Protein AF-A0A818VC12-F1 (afdb_monomer)

InterPro domains:
  IPR043145 Zinc finger, ZZ-type superfamily [G3DSA:3.30.60.90] (213-277)

Structure (mmCIF, N/CA/C/O backbone):
data_AF-A0A818VC12-F1
#
_entry.id   AF-A0A818VC12-F1
#
loop_
_atom_site.group_PDB
_atom_site.id
_atom_site.type_symbol
_atom_site.label_atom_id
_atom_site.label_alt_id
_atom_site.label_comp_id
_atom_site.label_asym_id
_atom_site.label_entity_id
_atom_site.label_seq_id
_atom_site.pdbx_PDB_ins_code
_atom_site.Cartn_x
_atom_site.Cartn_y
_atom_site.Cartn_z
_atom_site.occupancy
_atom_site.B_iso_or_equiv
_atom_site.auth_seq_id
_atom_site.auth_comp_id
_atom_site.auth_asym_id
_atom_site.auth_atom_id
_atom_site.pdbx_PDB_model_num
ATOM 1 N N . MET A 1 1 ? -0.744 29.562 -12.628 1.00 45.06 1 MET A N 1
ATOM 2 C CA . MET A 1 1 ? -1.838 28.848 -11.932 1.00 45.06 1 MET A CA 1
ATOM 3 C C . MET A 1 1 ? -2.513 27.790 -12.800 1.00 45.06 1 MET A C 1
ATOM 5 O O . MET A 1 1 ? -2.562 26.661 -12.344 1.00 45.06 1 MET A O 1
ATOM 9 N N . ALA A 1 2 ? -2.917 28.067 -14.049 1.00 45.53 2 ALA A N 1
ATOM 10 C CA . ALA A 1 2 ? -3.619 27.086 -14.902 1.00 45.53 2 ALA A CA 1
ATOM 11 C C . ALA A 1 2 ? -2.909 25.719 -15.081 1.00 45.53 2 ALA A C 1
ATOM 13 O O . ALA A 1 2 ? -3.556 24.682 -14.989 1.00 45.53 2 ALA A O 1
ATOM 14 N N . ALA A 1 3 ? -1.580 25.702 -15.255 1.00 41.25 3 ALA A N 1
ATOM 15 C CA . ALA A 1 3 ? -0.809 24.459 -15.403 1.00 41.25 3 ALA A CA 1
ATOM 16 C C . ALA A 1 3 ? -0.712 23.626 -14.105 1.00 41.25 3 ALA A C 1
ATOM 18 O O . ALA A 1 3 ? -0.704 22.401 -14.151 1.00 41.25 3 ALA A O 1
ATOM 19 N N . PHE A 1 4 ? -0.680 24.286 -12.942 1.00 41.81 4 PHE A N 1
ATOM 20 C CA . PHE A 1 4 ? -0.694 23.619 -11.634 1.00 41.81 4 PHE A CA 1
ATOM 21 C C . PHE A 1 4 ? -2.084 23.044 -11.332 1.00 41.81 4 PHE A C 1
ATOM 23 O O . PHE A 1 4 ? -2.219 21.919 -10.869 1.00 41.81 4 PHE A O 1
ATOM 30 N N . GLN A 1 5 ? -3.122 23.797 -11.689 1.00 48.09 5 GLN A N 1
ATOM 31 C CA . GLN A 1 5 ? -4.522 23.430 -11.511 1.00 48.09 5 GLN A CA 1
ATOM 32 C C . GLN A 1 5 ? -4.901 22.204 -12.354 1.00 48.09 5 GLN A C 1
ATOM 34 O O . GLN A 1 5 ? -5.519 21.290 -11.826 1.00 48.09 5 GLN A O 1
ATOM 39 N N . GLN A 1 6 ? -4.440 22.137 -13.613 1.00 49.78 6 GLN A N 1
ATOM 40 C CA . GLN A 1 6 ? -4.592 20.953 -14.472 1.00 49.78 6 GLN A CA 1
ATOM 41 C C . GLN A 1 6 ? -3.864 19.712 -13.935 1.00 49.78 6 GLN A C 1
ATOM 43 O O . GLN A 1 6 ? -4.371 18.603 -14.089 1.00 49.78 6 GLN A O 1
ATOM 48 N N . HIS A 1 7 ? -2.697 19.888 -13.309 1.00 43.25 7 HIS A N 1
ATOM 49 C CA . HIS A 1 7 ? -1.919 18.788 -12.737 1.00 43.25 7 HIS A CA 1
ATOM 50 C C . HIS A 1 7 ? -2.565 18.214 -11.468 1.00 43.25 7 HIS A C 1
ATOM 52 O O . HIS A 1 7 ? -2.668 17.003 -11.324 1.00 43.25 7 HIS A O 1
ATOM 58 N N . VAL A 1 8 ? -3.066 19.065 -10.571 1.00 42.22 8 VAL A N 1
ATOM 59 C CA . VAL A 1 8 ? -3.738 18.604 -9.344 1.00 42.22 8 VAL A CA 1
ATOM 60 C C . VAL A 1 8 ? -5.045 17.879 -9.675 1.00 42.22 8 VAL A C 1
ATOM 62 O O . VAL A 1 8 ? -5.261 16.782 -9.170 1.00 42.22 8 VAL A O 1
ATOM 65 N N . THR A 1 9 ? -5.857 18.399 -10.606 1.00 49.50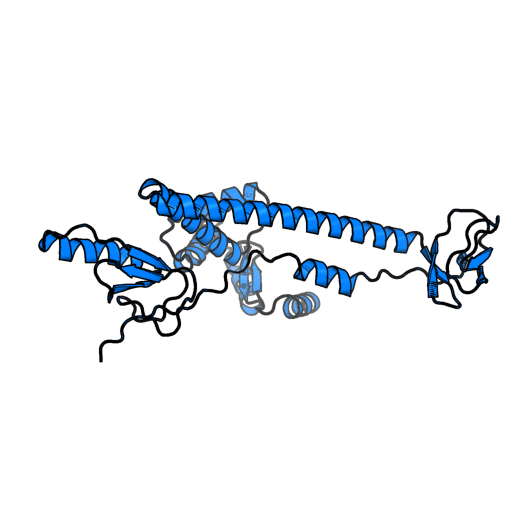 9 THR A N 1
ATOM 66 C CA . THR A 1 9 ? -7.093 17.723 -11.054 1.00 49.50 9 THR A CA 1
ATOM 67 C C . THR A 1 9 ? -6.857 16.366 -11.721 1.00 49.50 9 THR A C 1
ATOM 69 O O . THR A 1 9 ? -7.784 15.564 -11.796 1.00 49.50 9 THR A O 1
ATOM 72 N N . SER A 1 10 ? -5.657 16.105 -12.252 1.00 47.34 10 SER A N 1
ATOM 73 C CA . SER A 1 10 ? -5.323 14.813 -12.864 1.00 47.34 10 SER A CA 1
ATOM 74 C C . SER A 1 10 ? -4.623 13.844 -11.907 1.00 47.34 10 SER A C 1
ATOM 76 O O . SER A 1 10 ? -4.568 12.652 -12.207 1.00 47.34 10 SER A O 1
ATOM 78 N N . CYS A 1 11 ? -4.114 14.327 -10.769 1.00 40.25 11 CYS A N 1
ATOM 79 C CA . CYS A 1 11 ? -3.357 13.532 -9.801 1.00 40.25 11 CYS A CA 1
ATOM 80 C C . CYS A 1 11 ? -4.104 13.247 -8.490 1.00 40.25 11 CYS A C 1
ATOM 82 O O . CYS A 1 11 ? -3.767 12.260 -7.838 1.00 40.25 11 CYS A O 1
ATOM 84 N N . ASP A 1 12 ? -5.105 14.049 -8.113 1.00 51.78 12 ASP A N 1
ATOM 85 C CA . ASP A 1 12 ? -5.879 13.863 -6.882 1.00 51.78 12 ASP A CA 1
ATOM 86 C C . ASP A 1 12 ? -7.396 13.963 -7.163 1.00 51.78 12 ASP A C 1
ATOM 88 O O . ASP A 1 12 ? -7.895 15.053 -7.469 1.00 51.78 12 ASP A O 1
ATOM 92 N N . PRO A 1 13 ? -8.150 12.847 -7.096 1.00 54.62 13 PRO A N 1
ATOM 93 C CA . PRO A 1 13 ? -9.571 12.827 -7.441 1.00 54.62 13 PRO A CA 1
ATOM 94 C C . PRO A 1 13 ? -10.438 13.699 -6.520 1.00 54.62 13 PRO A C 1
ATOM 96 O O . PRO A 1 13 ? -11.534 14.091 -6.928 1.00 54.62 13 PRO A O 1
ATOM 99 N N . ASP A 1 14 ? -9.954 14.058 -5.326 1.00 69.38 14 ASP A N 1
ATOM 100 C CA . ASP A 1 14 ? -10.718 14.845 -4.351 1.00 69.38 14 ASP A CA 1
ATOM 101 C C . ASP A 1 14 ? -10.492 16.367 -4.468 1.00 69.38 14 ASP A C 1
ATOM 103 O O . ASP A 1 14 ? -11.140 17.147 -3.759 1.00 69.38 14 ASP A O 1
ATOM 107 N N . ASN A 1 15 ? -9.634 16.825 -5.396 1.00 80.69 15 ASN A N 1
ATOM 108 C CA . ASN A 1 15 ? -9.315 18.247 -5.616 1.00 80.69 15 ASN A CA 1
ATOM 109 C C . ASN A 1 15 ? -8.858 18.974 -4.337 1.00 80.69 15 ASN A C 1
ATOM 111 O O . ASN A 1 15 ? -9.214 20.139 -4.105 1.00 80.69 15 ASN A O 1
ATOM 115 N N . MET A 1 16 ? -8.087 18.291 -3.491 1.00 74.38 16 MET A N 1
ATOM 116 C CA . MET A 1 16 ? -7.560 18.858 -2.256 1.00 74.38 16 MET A CA 1
ATOM 117 C C . MET A 1 16 ? -6.112 19.321 -2.424 1.00 74.38 16 MET A C 1
ATOM 119 O O . MET A 1 16 ? -5.331 18.755 -3.179 1.00 74.38 16 MET A O 1
ATOM 123 N N . ALA A 1 17 ? -5.754 20.400 -1.735 1.00 75.50 17 ALA A N 1
ATOM 124 C CA . ALA A 1 17 ? -4.400 20.931 -1.709 1.00 75.50 17 ALA A CA 1
ATOM 125 C C . ALA A 1 17 ? -4.062 21.442 -0.300 1.00 75.50 17 ALA A C 1
ATOM 127 O O . ALA A 1 17 ? -4.937 21.999 0.376 1.00 75.50 17 ALA A O 1
ATOM 128 N N . PRO A 1 18 ? -2.817 21.258 0.172 1.00 75.94 18 PRO A N 1
ATOM 129 C CA . PRO A 1 18 ? -2.404 21.735 1.482 1.00 75.94 18 PRO A CA 1
ATOM 130 C C . PRO A 1 18 ? -2.197 23.252 1.469 1.00 75.94 18 PRO A C 1
ATOM 132 O O . PRO A 1 18 ? -1.594 23.812 0.555 1.00 75.94 18 PRO A O 1
ATOM 135 N N . CYS A 1 19 ? -2.658 23.925 2.518 1.00 80.12 19 CYS A N 1
ATOM 136 C CA . CYS A 1 19 ? -2.355 25.332 2.761 1.00 80.12 19 CYS A CA 1
ATOM 137 C C . CYS A 1 19 ? -0.875 25.518 3.127 1.00 80.12 19 CYS A C 1
ATOM 139 O O . CYS A 1 19 ? -0.365 24.838 4.016 1.00 80.12 19 CYS A O 1
ATOM 141 N N . GLU A 1 20 ? -0.197 26.496 2.522 1.00 79.06 20 GLU A N 1
ATOM 142 C CA . GLU A 1 20 ? 1.232 26.763 2.766 1.00 79.06 20 GLU A CA 1
ATOM 143 C C . GLU A 1 20 ? 1.544 27.173 4.218 1.00 79.06 20 GLU A C 1
ATOM 145 O O . GLU A 1 20 ? 2.666 26.996 4.688 1.00 79.06 20 GLU A O 1
ATOM 150 N N . TYR A 1 21 ? 0.554 27.697 4.951 1.00 80.62 21 TYR A N 1
ATOM 151 C CA . TYR A 1 21 ? 0.745 28.239 6.302 1.00 80.62 21 TYR A CA 1
ATOM 152 C C . TYR A 1 21 ? 0.401 27.258 7.429 1.00 80.62 21 TYR A C 1
ATOM 154 O O . TYR A 1 21 ? 1.029 27.297 8.487 1.00 80.62 21 TYR A O 1
ATOM 162 N N . CYS A 1 22 ? -0.612 26.405 7.244 1.00 74.62 22 CYS A N 1
ATOM 163 C CA . CYS A 1 22 ? -1.055 25.447 8.269 1.00 74.62 22 CYS A CA 1
ATOM 164 C C . CYS A 1 22 ? -0.929 23.978 7.853 1.00 74.62 22 CYS A C 1
ATOM 166 O O . CYS A 1 22 ? -1.116 23.114 8.703 1.00 74.62 22 CYS A O 1
ATOM 168 N N . GLN A 1 23 ? -0.614 23.693 6.585 1.00 69.94 23 GLN A N 1
ATOM 169 C CA . GLN A 1 23 ? -0.550 22.350 5.989 1.00 69.94 23 GLN A CA 1
ATOM 170 C C . GLN A 1 23 ? -1.868 21.554 6.011 1.00 69.94 23 GLN A C 1
ATOM 172 O O . GLN A 1 23 ? -1.889 20.393 5.613 1.00 69.94 23 GLN A O 1
ATOM 177 N N . CYS A 1 24 ? -2.988 22.163 6.410 1.00 68.06 24 CYS A N 1
ATOM 178 C CA . CYS A 1 24 ? -4.304 21.536 6.314 1.00 68.06 24 CYS A CA 1
ATOM 179 C C . CYS A 1 24 ? -4.743 21.418 4.847 1.00 68.06 24 CYS A C 1
ATOM 181 O O . CYS A 1 24 ? -4.523 22.343 4.061 1.00 68.06 24 CYS A O 1
ATOM 183 N N . LEU A 1 25 ? -5.406 20.312 4.499 1.00 65.38 25 LEU A N 1
ATOM 184 C CA . LEU A 1 25 ? -5.980 20.098 3.173 1.00 65.38 25 LEU A CA 1
ATOM 185 C C . LEU A 1 25 ? -7.302 20.853 3.016 1.00 65.38 25 LEU A C 1
ATOM 187 O O . LEU A 1 25 ? -8.222 20.698 3.821 1.00 65.38 25 LEU A O 1
ATOM 191 N N . TYR A 1 26 ? -7.402 21.637 1.947 1.00 76.06 26 TYR A N 1
ATOM 192 C CA . TYR A 1 26 ? -8.625 22.317 1.536 1.00 76.06 26 TYR A CA 1
ATOM 193 C C . TYR A 1 26 ? -8.957 21.969 0.099 1.00 76.06 26 TYR A C 1
ATOM 195 O O . TYR A 1 26 ? -8.066 21.750 -0.721 1.00 76.06 26 TYR A O 1
ATOM 203 N N . LYS A 1 27 ? -10.250 21.991 -0.229 1.00 79.31 27 LYS A N 1
ATOM 204 C CA . LYS A 1 27 ? -10.672 21.949 -1.627 1.00 79.31 27 LYS A CA 1
ATOM 205 C C . LYS A 1 27 ? -10.092 23.155 -2.354 1.00 79.31 27 LYS A C 1
ATOM 207 O O . LYS A 1 27 ? -10.091 24.256 -1.806 1.00 79.31 27 LYS A O 1
ATOM 212 N N . PHE A 1 28 ? -9.649 22.967 -3.592 1.00 79.44 28 PHE A N 1
ATOM 213 C CA . PHE A 1 28 ? -8.918 23.990 -4.345 1.00 79.44 28 PHE A CA 1
ATOM 214 C C . PHE A 1 28 ? -9.626 25.358 -4.373 1.00 79.44 28 PHE A C 1
ATOM 216 O O . PHE A 1 28 ? -9.000 26.390 -4.159 1.00 79.44 28 PHE A O 1
ATOM 223 N N . TYR A 1 29 ? -10.952 25.375 -4.549 1.00 82.88 29 TYR A N 1
ATOM 224 C CA . TYR A 1 29 ? -11.748 26.611 -4.574 1.00 82.88 29 TYR A CA 1
ATOM 225 C C . TYR A 1 29 ? -11.849 27.331 -3.216 1.00 82.88 29 TYR A C 1
ATOM 227 O O . TYR A 1 29 ? -12.291 28.471 -3.167 1.00 82.88 29 TYR A O 1
ATOM 235 N N . GLN A 1 30 ? -11.464 26.677 -2.119 1.00 81.94 30 GLN A N 1
ATOM 236 C CA . GLN A 1 30 ? -11.419 27.246 -0.767 1.00 81.94 30 GLN A CA 1
ATOM 237 C C . GLN A 1 30 ? -9.992 27.630 -0.355 1.00 81.94 30 GLN A C 1
ATOM 239 O O . GLN A 1 30 ? -9.812 28.278 0.675 1.00 81.94 30 GLN A O 1
ATOM 244 N N . LEU A 1 31 ? -8.978 27.221 -1.128 1.00 82.44 31 LEU A N 1
ATOM 245 C CA . LEU A 1 31 ? -7.576 27.340 -0.740 1.00 82.44 31 LEU A CA 1
ATOM 246 C C . LEU A 1 31 ? -7.105 28.796 -0.711 1.00 82.44 31 LEU A C 1
ATOM 248 O O . LEU A 1 31 ? -6.388 29.165 0.214 1.00 82.44 31 LEU A O 1
ATOM 252 N N . ASP A 1 32 ? -7.514 29.627 -1.671 1.00 82.25 32 ASP A N 1
ATOM 253 C CA . ASP A 1 32 ? -7.084 31.031 -1.742 1.00 82.25 32 ASP A CA 1
ATOM 254 C C . ASP A 1 32 ? -7.661 31.864 -0.591 1.00 82.25 32 ASP A C 1
ATOM 256 O O . ASP A 1 32 ? -6.929 32.585 0.097 1.00 82.25 32 ASP A O 1
ATOM 260 N N . ASP A 1 33 ? -8.961 31.716 -0.330 1.00 82.25 33 ASP A N 1
ATOM 261 C CA . ASP A 1 33 ? -9.639 32.391 0.778 1.00 82.25 33 ASP A CA 1
ATOM 262 C C . ASP A 1 33 ? -9.089 31.917 2.124 1.00 82.25 33 ASP A C 1
ATOM 264 O O . ASP A 1 33 ? -8.780 32.729 3.004 1.00 82.25 33 ASP A O 1
ATOM 268 N N . HIS A 1 34 ? -8.873 30.605 2.263 1.00 82.38 34 HIS A N 1
ATOM 269 C CA . HIS A 1 34 ? -8.254 30.056 3.456 1.00 82.38 34 HIS A CA 1
ATOM 270 C C . HIS A 1 34 ? -6.821 30.560 3.629 1.00 82.38 34 HIS A C 1
ATOM 272 O O . HIS A 1 34 ? -6.474 30.996 4.718 1.00 82.38 34 HIS A O 1
ATOM 278 N N . SER A 1 35 ? -5.984 30.547 2.591 1.00 85.19 35 SER A N 1
ATOM 279 C CA . SER A 1 35 ? -4.575 30.954 2.684 1.00 85.19 35 SER A CA 1
ATOM 280 C C . SER A 1 35 ? -4.441 32.420 3.093 1.00 85.19 35 SER A C 1
ATOM 282 O O . SER A 1 35 ? -3.606 32.752 3.937 1.00 85.19 35 SER A O 1
ATOM 284 N N . ARG A 1 36 ? -5.314 33.296 2.577 1.00 85.00 36 ARG A N 1
ATOM 285 C CA . ARG A 1 36 ? -5.391 34.707 2.993 1.00 85.00 36 ARG A CA 1
ATOM 286 C C . ARG A 1 36 ? -5.771 34.855 4.462 1.00 85.00 36 ARG A C 1
ATOM 288 O O . ARG A 1 36 ? -5.142 35.637 5.170 1.00 85.00 36 ARG A O 1
ATOM 295 N N . TYR A 1 37 ? -6.762 34.101 4.931 1.00 86.00 37 TYR A N 1
ATOM 296 C CA . TYR A 1 37 ? -7.143 34.090 6.344 1.00 86.00 37 TYR A CA 1
ATOM 297 C C . TYR A 1 37 ? -6.024 33.515 7.232 1.00 86.00 37 TYR A C 1
ATOM 299 O O . TYR A 1 37 ? -5.637 34.115 8.233 1.00 86.00 37 TYR A O 1
ATOM 307 N N . CYS A 1 38 ? -5.442 32.390 6.819 1.00 82.44 38 CYS A N 1
ATOM 308 C CA . CYS A 1 38 ? -4.444 31.611 7.545 1.00 82.44 38 CYS A CA 1
ATOM 309 C C . CYS A 1 38 ? -3.122 32.367 7.744 1.00 82.44 38 CYS A C 1
ATOM 311 O O . CYS A 1 38 ? -2.469 32.235 8.786 1.00 82.44 38 CYS A O 1
ATOM 313 N N . ARG A 1 39 ? -2.759 33.217 6.776 1.00 88.19 39 ARG A N 1
ATOM 314 C CA . ARG A 1 39 ? -1.615 34.133 6.861 1.00 88.19 39 ARG A CA 1
ATOM 315 C C . ARG A 1 39 ? -1.751 35.151 7.996 1.00 88.19 39 ARG A C 1
ATOM 317 O O . ARG A 1 39 ? -0.742 35.544 8.573 1.00 88.19 39 ARG A O 1
ATOM 324 N N . ASN A 1 40 ? -2.976 35.573 8.306 1.00 88.69 40 ASN A N 1
ATOM 325 C CA . ASN A 1 40 ? -3.246 36.676 9.232 1.00 88.69 40 ASN A CA 1
ATOM 326 C C . ASN A 1 40 ? -3.544 36.223 10.668 1.00 88.69 40 ASN A C 1
ATOM 328 O O . ASN A 1 40 ? -3.608 37.059 11.565 1.00 88.69 40 ASN A O 1
ATOM 332 N N . ILE A 1 41 ? -3.722 34.922 10.901 1.00 87.56 41 ILE A N 1
ATOM 333 C CA . ILE A 1 41 ? -3.932 34.361 12.241 1.00 87.56 41 ILE A CA 1
ATOM 334 C C . ILE A 1 41 ? -2.609 33.931 12.881 1.00 87.56 41 ILE A C 1
ATOM 336 O O . ILE A 1 41 ? -1.621 33.649 12.195 1.00 87.56 41 ILE A O 1
ATOM 340 N N . SER A 1 42 ? -2.565 33.887 14.213 1.00 89.31 42 SER A N 1
ATOM 341 C CA . SER A 1 42 ? -1.364 33.462 14.938 1.00 89.31 42 SER A CA 1
ATOM 342 C C . SER A 1 42 ? -1.093 31.966 14.744 1.00 89.31 42 SER A C 1
ATOM 344 O O . SER A 1 42 ? -1.988 31.182 14.420 1.00 89.31 42 SER A O 1
ATOM 346 N N . GLU A 1 43 ? 0.149 31.532 14.966 1.00 80.88 43 GLU A N 1
ATOM 347 C CA . GLU A 1 43 ? 0.496 30.106 14.898 1.00 80.88 43 GLU A CA 1
ATOM 348 C C . GLU A 1 43 ? -0.341 29.264 15.870 1.00 80.88 43 GLU A C 1
ATOM 350 O O . GLU A 1 43 ? -0.821 28.191 15.511 1.00 80.88 43 GLU A O 1
ATOM 355 N N . GLN A 1 44 ? -0.599 29.792 17.066 1.00 80.56 44 GLN A N 1
ATOM 356 C CA . GLN A 1 44 ? -1.425 29.133 18.071 1.00 80.56 44 GLN A CA 1
ATOM 357 C C . GLN A 1 44 ? -2.877 28.957 17.595 1.00 80.56 44 GLN A C 1
ATOM 359 O O . GLN A 1 44 ? -3.473 27.905 17.818 1.00 80.56 44 GLN A O 1
ATOM 364 N N . GLN A 1 45 ? -3.429 29.944 16.879 1.00 81.25 45 GLN A N 1
ATOM 365 C CA . GLN A 1 45 ? -4.756 29.847 16.261 1.00 81.25 45 GLN A CA 1
ATOM 366 C C . GLN A 1 45 ? -4.782 28.830 15.111 1.00 81.25 45 GLN A C 1
ATOM 368 O O . GLN A 1 45 ? -5.738 28.063 15.010 1.00 81.25 45 GLN A O 1
ATOM 373 N N . ARG A 1 46 ? -3.724 28.756 14.288 1.00 79.69 46 ARG A N 1
ATOM 374 C CA . ARG A 1 46 ? -3.591 27.722 13.242 1.00 79.69 46 ARG A CA 1
ATOM 375 C C . ARG A 1 46 ? -3.563 26.316 13.836 1.00 79.69 46 ARG A C 1
ATOM 377 O O . ARG A 1 46 ? -4.273 25.435 13.360 1.00 79.69 46 ARG A O 1
ATOM 384 N N . GLN A 1 47 ? -2.767 26.113 14.885 1.00 77.81 47 GLN A N 1
ATOM 385 C CA . GLN A 1 47 ? -2.681 24.830 15.584 1.00 77.81 47 GLN A CA 1
ATOM 386 C C . GLN A 1 47 ? -4.018 24.442 16.221 1.00 77.81 47 GLN A C 1
ATOM 388 O O . GLN A 1 47 ? -4.400 23.276 16.170 1.00 77.81 47 GLN A O 1
ATOM 393 N N . GLN A 1 48 ? -4.744 25.403 16.800 1.00 80.62 48 GLN A N 1
ATOM 394 C CA . GLN A 1 48 ? -6.054 25.132 17.382 1.00 80.62 48 GLN A CA 1
ATOM 395 C C . GLN A 1 48 ? -7.085 24.751 16.314 1.00 80.62 48 GLN A C 1
ATOM 397 O O . GLN A 1 48 ? -7.727 23.719 16.455 1.00 80.62 48 GLN A O 1
ATOM 402 N N . ALA A 1 49 ? -7.162 25.492 15.205 1.00 76.62 49 ALA A N 1
ATOM 403 C CA . ALA A 1 49 ? -8.062 25.163 14.097 1.00 76.62 49 ALA A CA 1
ATOM 404 C C . ALA A 1 49 ? -7.783 23.770 13.499 1.00 76.62 49 ALA A C 1
ATOM 406 O O . ALA A 1 49 ? -8.705 23.062 13.099 1.00 76.62 49 ALA A O 1
ATOM 407 N N . PHE A 1 50 ? -6.514 23.351 13.463 1.00 77.50 50 PHE A N 1
ATOM 408 C CA . PHE A 1 50 ? -6.135 22.006 13.034 1.00 77.50 50 PHE A CA 1
ATOM 409 C C . PHE A 1 50 ? -6.614 20.918 14.002 1.00 77.50 50 PHE A C 1
ATOM 411 O O . PHE A 1 50 ? -7.155 19.898 13.577 1.00 77.50 50 PHE A O 1
ATOM 418 N N . LEU A 1 51 ? -6.460 21.143 15.308 1.00 78.50 51 LEU A N 1
ATOM 419 C CA . LEU A 1 51 ? -6.979 20.233 16.328 1.00 78.50 51 LEU A CA 1
ATOM 420 C C . LEU A 1 51 ? -8.502 20.144 16.280 1.00 78.50 51 LEU A C 1
ATOM 422 O O . LEU A 1 51 ? -9.040 19.042 16.321 1.00 78.50 51 LEU A O 1
ATOM 426 N N . ASP A 1 52 ? -9.181 21.278 16.133 1.00 77.31 52 ASP A N 1
ATOM 427 C CA . ASP A 1 52 ? -10.639 21.345 16.032 1.00 77.31 52 ASP A CA 1
ATOM 428 C C . ASP A 1 52 ? -11.157 20.615 14.780 1.00 77.31 52 ASP A C 1
ATOM 430 O O . ASP A 1 52 ? -12.284 20.129 14.769 1.00 77.31 52 ASP A O 1
ATOM 434 N N . PHE A 1 53 ? -10.332 20.481 13.735 1.00 77.56 53 PHE A N 1
ATOM 435 C CA . PHE A 1 53 ? -10.636 19.663 12.559 1.00 77.56 53 PHE A CA 1
ATOM 436 C C . PHE A 1 53 ? -10.403 18.162 12.788 1.00 77.56 53 PHE A C 1
ATOM 438 O O . PHE A 1 53 ? -11.203 17.341 12.332 1.00 77.56 53 PHE A O 1
ATOM 445 N N . ILE A 1 54 ? -9.309 17.790 13.459 1.00 76.75 54 ILE A N 1
ATOM 446 C CA . ILE A 1 54 ? -8.931 16.385 13.674 1.00 76.75 54 ILE A CA 1
ATOM 447 C C . ILE A 1 54 ? -9.804 15.736 14.748 1.00 76.75 54 ILE A C 1
ATOM 449 O O . ILE A 1 54 ? -10.329 14.647 14.527 1.00 76.75 54 ILE A O 1
ATOM 453 N N . LEU A 1 55 ? -9.975 16.388 15.899 1.00 77.19 55 LEU A N 1
ATOM 454 C CA . LEU A 1 55 ? -10.610 15.803 17.083 1.00 77.19 55 LEU A CA 1
ATOM 455 C C . LEU A 1 55 ? -12.023 15.250 16.816 1.00 77.19 55 LEU A C 1
ATOM 457 O O . LEU A 1 55 ? -12.277 14.124 17.235 1.00 77.19 55 LEU A O 1
ATOM 461 N N . PRO A 1 56 ? -12.920 15.929 16.071 1.00 77.69 56 PRO A N 1
ATOM 462 C CA . PRO A 1 56 ? -14.245 15.384 15.760 1.00 77.69 56 PRO A CA 1
ATOM 463 C C . PRO A 1 56 ? -14.222 14.193 14.793 1.00 77.69 56 PRO A C 1
ATOM 465 O O . PRO A 1 56 ? -15.202 13.458 14.698 1.00 77.69 56 PRO A O 1
ATOM 468 N N . LYS A 1 57 ? -13.135 14.024 14.030 1.00 77.62 57 LYS A N 1
ATOM 469 C CA . LYS A 1 57 ? -12.956 12.924 13.071 1.00 77.62 57 LYS A CA 1
ATOM 470 C C . LYS A 1 57 ? -12.292 11.704 13.699 1.00 77.62 57 LYS A C 1
ATOM 472 O O . LYS A 1 57 ? -12.371 10.613 13.132 1.00 77.62 57 LYS A O 1
ATOM 477 N N . LEU A 1 58 ? -11.648 11.872 14.852 1.00 72.12 58 LEU A N 1
ATOM 478 C CA . LEU A 1 58 ? -11.124 10.760 15.625 1.00 72.12 58 LEU A CA 1
ATOM 479 C C . LEU A 1 58 ? -12.294 9.978 16.222 1.00 72.12 58 LEU A C 1
ATOM 481 O O . LEU A 1 58 ? -13.216 10.529 16.815 1.00 72.12 58 LEU A O 1
ATOM 485 N N . LYS A 1 59 ? -12.255 8.657 16.047 1.00 62.72 59 LYS A N 1
ATOM 486 C CA . LYS A 1 59 ? -13.297 7.741 16.530 1.00 62.72 59 LYS A CA 1
ATOM 487 C C . LYS A 1 59 ? -13.324 7.642 18.069 1.00 62.72 59 LYS A C 1
ATOM 489 O O . LYS A 1 59 ? -14.282 7.105 18.617 1.00 62.72 59 LYS A O 1
ATOM 494 N N . TYR A 1 60 ? -12.301 8.168 18.743 1.00 64.81 60 TYR A N 1
ATOM 495 C CA . TYR A 1 60 ? -12.073 8.061 20.181 1.00 64.81 60 TYR A CA 1
ATOM 496 C C . TYR A 1 60 ? -11.661 9.412 20.780 1.00 64.81 60 TYR A C 1
ATOM 498 O O . TYR A 1 60 ? -11.203 10.319 20.080 1.00 64.81 60 TYR A O 1
ATOM 506 N N . SER A 1 61 ? -11.830 9.542 22.096 1.00 70.31 61 SER A N 1
ATOM 507 C CA . SER A 1 61 ? -11.600 10.778 22.840 1.00 70.31 61 SER A CA 1
ATOM 508 C C . SER A 1 61 ? -10.110 11.035 23.079 1.00 70.31 61 SER A C 1
ATOM 510 O O . SER A 1 61 ? -9.590 10.782 24.167 1.00 70.31 61 SER A O 1
ATOM 512 N N . PHE A 1 62 ? -9.424 11.578 22.077 1.00 72.06 62 PHE A N 1
ATOM 513 C CA . PHE A 1 62 ? -8.111 12.176 22.287 1.00 72.06 62 PHE A CA 1
ATOM 514 C C . PHE A 1 62 ? -8.239 13.560 22.916 1.00 72.06 62 PHE A C 1
ATOM 516 O O . PHE A 1 62 ? -9.112 14.355 22.569 1.00 72.06 62 PHE A O 1
ATOM 523 N N . THR A 1 63 ? -7.311 13.885 23.809 1.00 80.81 63 THR A N 1
ATOM 524 C CA . THR A 1 63 ? -7.141 15.265 24.263 1.00 80.81 63 THR A CA 1
ATOM 525 C C . THR A 1 63 ? -6.358 16.069 23.218 1.00 80.81 63 THR A C 1
ATOM 527 O O . THR A 1 63 ? -5.461 15.525 22.563 1.00 80.81 63 THR A O 1
ATOM 530 N N . PRO A 1 64 ? -6.603 17.387 23.097 1.00 77.06 64 PRO A N 1
ATOM 531 C CA . PRO A 1 64 ? -5.805 18.263 22.238 1.00 77.06 64 PRO A CA 1
ATOM 532 C C . PRO A 1 64 ? -4.292 18.147 22.487 1.00 77.06 64 PRO A C 1
ATOM 534 O O . PRO A 1 64 ? -3.494 18.244 21.558 1.00 77.06 64 PRO A O 1
ATOM 537 N N . VAL A 1 65 ? -3.897 17.898 23.741 1.00 74.75 65 VAL A N 1
ATOM 538 C CA . VAL A 1 65 ? -2.496 17.729 24.154 1.00 74.75 65 VAL A CA 1
ATOM 539 C C . VAL A 1 65 ? -1.881 16.462 23.555 1.00 74.75 65 VAL A C 1
ATOM 541 O O . VAL A 1 65 ? -0.774 16.520 23.029 1.00 74.75 65 VAL A O 1
ATOM 544 N N . GLN A 1 66 ? -2.598 15.334 23.572 1.00 73.62 66 GLN A N 1
ATOM 545 C CA . GLN A 1 66 ? -2.115 14.075 22.991 1.00 73.62 66 GLN A CA 1
ATOM 546 C C . GLN A 1 66 ? -1.949 14.171 21.473 1.00 73.62 66 GLN A C 1
ATOM 548 O O . GLN A 1 66 ? -0.950 13.699 20.933 1.00 73.62 66 GLN A O 1
ATOM 553 N N . VAL A 1 67 ? -2.896 14.819 20.788 1.00 77.94 67 VAL A N 1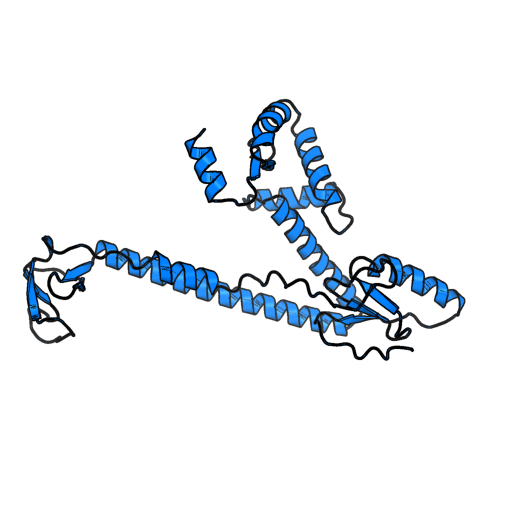
ATOM 554 C CA . VAL A 1 67 ? -2.805 15.026 19.337 1.00 77.94 67 VAL A CA 1
ATOM 555 C C . VAL A 1 67 ? -1.628 15.944 18.998 1.00 77.94 67 VAL A C 1
ATOM 557 O O . VAL A 1 67 ? -0.861 15.626 18.092 1.00 77.94 67 VAL A O 1
ATOM 560 N N . ARG A 1 68 ? -1.409 17.031 19.759 1.00 77.31 68 ARG A N 1
ATOM 561 C CA . ARG A 1 68 ? -0.224 17.898 19.588 1.00 77.31 68 ARG A CA 1
ATOM 562 C C . ARG A 1 68 ? 1.077 17.133 19.767 1.00 77.31 68 ARG A C 1
ATOM 564 O O . ARG A 1 68 ? 1.931 17.210 18.891 1.00 77.31 68 ARG A O 1
ATOM 571 N N . PHE A 1 69 ? 1.195 16.366 20.849 1.00 78.12 69 PHE A N 1
ATOM 572 C CA . PHE A 1 69 ? 2.384 15.561 21.119 1.00 78.12 69 PHE A CA 1
ATOM 573 C C . PHE A 1 69 ? 2.680 14.588 19.969 1.00 78.12 69 PHE A C 1
ATOM 575 O O . PHE A 1 69 ? 3.817 14.493 19.510 1.00 78.12 69 PHE A O 1
ATOM 582 N N . TYR A 1 70 ? 1.648 13.917 19.446 1.00 78.62 70 TYR A N 1
ATOM 583 C CA . TYR A 1 70 ? 1.788 13.031 18.293 1.00 78.62 70 TYR A CA 1
ATOM 584 C C . TYR A 1 70 ? 2.280 13.780 17.047 1.00 78.62 70 TYR A C 1
ATOM 586 O O . TYR A 1 70 ? 3.255 13.367 16.423 1.00 78.62 70 TYR A O 1
ATOM 594 N N . ILE A 1 71 ? 1.655 14.908 16.699 1.00 76.06 71 ILE A N 1
ATOM 595 C CA . ILE A 1 71 ? 2.048 15.717 15.535 1.00 76.06 71 ILE A CA 1
ATOM 596 C C . ILE A 1 71 ? 3.498 16.202 15.666 1.00 76.06 71 ILE A C 1
ATOM 598 O O . ILE A 1 71 ? 4.262 16.134 14.702 1.00 76.06 71 ILE A O 1
ATOM 602 N N . GLU A 1 72 ? 3.899 16.673 16.847 1.00 76.31 72 GLU A N 1
ATOM 603 C CA . GLU A 1 72 ? 5.270 17.118 17.120 1.00 76.31 72 GLU A CA 1
ATOM 604 C C . GLU A 1 72 ? 6.282 15.983 16.951 1.00 76.31 72 GLU A C 1
ATOM 606 O O . GLU A 1 72 ? 7.311 16.170 16.296 1.00 76.31 72 GLU A O 1
ATOM 611 N N . GLN A 1 73 ? 5.966 14.786 17.447 1.00 75.81 73 GLN A N 1
ATOM 612 C CA . GLN A 1 73 ? 6.806 13.602 17.276 1.00 75.81 73 GLN A CA 1
ATOM 613 C C . GLN A 1 73 ? 6.978 13.232 15.791 1.00 75.81 73 GLN A C 1
ATOM 615 O O . GLN A 1 73 ? 8.072 12.885 15.346 1.00 75.81 73 GLN A O 1
ATOM 620 N N . GLN A 1 74 ? 5.919 13.346 14.989 1.00 77.62 74 GLN A N 1
ATOM 621 C CA . GLN A 1 74 ? 5.975 13.045 13.553 1.00 77.62 74 GLN A CA 1
ATOM 622 C C . GLN A 1 74 ? 6.760 14.102 12.764 1.00 77.62 74 GLN A C 1
ATOM 624 O O . GLN A 1 74 ? 7.521 13.758 11.854 1.00 77.62 74 GLN A O 1
ATOM 629 N N . ARG A 1 75 ? 6.670 15.376 13.168 1.00 74.62 75 ARG A N 1
ATOM 630 C CA . ARG A 1 75 ? 7.503 16.463 12.627 1.00 74.62 75 ARG A CA 1
ATOM 631 C C . ARG A 1 75 ? 8.986 16.246 12.912 1.00 74.62 75 ARG A C 1
ATOM 633 O O . ARG A 1 75 ? 9.804 16.455 12.017 1.00 74.62 75 ARG A O 1
ATOM 640 N N . GLN A 1 76 ? 9.342 15.787 14.113 1.00 74.25 76 GLN A N 1
ATOM 641 C CA . GLN A 1 76 ? 10.727 15.428 14.454 1.00 74.25 76 GLN A CA 1
ATOM 642 C C . GLN A 1 76 ? 11.261 14.304 13.553 1.00 74.25 76 GLN A C 1
ATOM 644 O O . GLN A 1 76 ? 12.414 14.351 13.125 1.00 74.25 76 GLN A O 1
ATOM 649 N N . ASN A 1 77 ? 10.396 13.367 13.159 1.00 74.25 77 ASN A N 1
ATOM 650 C CA . ASN A 1 77 ? 10.707 12.305 12.198 1.00 74.25 77 ASN A CA 1
ATOM 651 C C . ASN A 1 77 ? 10.684 12.760 10.724 1.00 74.25 77 ASN A C 1
ATOM 653 O O . ASN A 1 77 ? 10.787 11.924 9.825 1.00 74.25 77 ASN A O 1
ATOM 657 N N . ARG A 1 78 ? 10.545 14.068 10.455 1.00 73.75 78 ARG A N 1
ATOM 658 C CA . ARG A 1 78 ? 10.450 14.679 9.114 1.00 73.75 78 ARG A CA 1
ATOM 659 C C . ARG A 1 78 ? 9.356 14.081 8.220 1.00 73.75 78 ARG A C 1
ATOM 661 O O . ARG A 1 78 ? 9.466 14.141 6.996 1.00 73.75 78 ARG A O 1
ATOM 668 N N . ARG A 1 79 ? 8.293 13.523 8.805 1.00 69.12 79 ARG A N 1
ATOM 669 C CA . ARG A 1 79 ? 7.124 13.075 8.042 1.00 69.12 79 ARG A CA 1
ATOM 670 C C . ARG A 1 79 ? 6.158 14.238 7.852 1.00 69.12 79 ARG A C 1
ATOM 672 O O . ARG A 1 79 ? 5.718 14.848 8.824 1.00 69.12 79 ARG A O 1
ATOM 679 N N . VAL A 1 80 ? 5.834 14.535 6.596 1.00 65.06 80 VAL A N 1
ATOM 680 C CA . VAL A 1 80 ? 4.669 15.355 6.250 1.00 65.06 80 VAL A CA 1
ATOM 681 C C . VAL A 1 80 ? 3.484 14.409 6.292 1.00 65.06 80 VAL A C 1
ATOM 683 O O . VAL A 1 80 ? 3.428 13.490 5.482 1.00 65.06 80 VAL A O 1
ATOM 686 N N . LEU A 1 81 ? 2.602 14.580 7.272 1.00 64.69 81 LEU A N 1
ATOM 687 C CA . LEU A 1 81 ? 1.423 13.736 7.399 1.00 64.69 81 LEU A CA 1
ATOM 688 C C . LEU A 1 81 ? 0.207 14.485 6.876 1.00 64.69 81 LEU A C 1
ATOM 690 O O . LEU A 1 81 ? -0.090 15.596 7.323 1.00 64.69 81 LEU A O 1
ATOM 694 N N . ASP A 1 82 ? -0.493 13.846 5.950 1.00 74.00 82 ASP A N 1
ATOM 695 C CA . ASP A 1 82 ? -1.844 14.233 5.566 1.00 74.00 82 ASP A CA 1
ATOM 696 C C . ASP A 1 82 ? -2.756 14.168 6.815 1.00 74.00 82 ASP A C 1
ATOM 698 O O . ASP A 1 82 ? -2.684 13.195 7.572 1.00 74.00 82 ASP A O 1
ATOM 702 N N . PRO A 1 83 ? -3.616 15.173 7.074 1.00 67.12 83 PRO A N 1
ATOM 703 C CA . PRO A 1 83 ? -4.646 15.103 8.108 1.00 67.12 83 PRO A CA 1
ATOM 704 C C . PRO A 1 83 ? -5.414 13.769 8.165 1.00 67.12 83 PRO A C 1
ATOM 706 O O . PRO A 1 83 ? -5.742 13.309 9.260 1.00 67.12 83 PRO A O 1
ATOM 709 N N . HIS A 1 84 ? -5.697 13.135 7.022 1.00 65.44 84 HIS A N 1
ATOM 710 C CA . HIS A 1 84 ? -6.333 11.814 6.984 1.00 65.44 84 HIS A CA 1
ATOM 711 C C . HIS A 1 84 ? -5.402 10.705 7.485 1.00 65.44 84 HIS A C 1
ATOM 713 O O . HIS A 1 84 ? -5.810 9.888 8.309 1.00 65.44 84 HIS A O 1
ATOM 719 N N . GLU A 1 85 ? -4.132 10.733 7.083 1.00 70.94 85 GLU A N 1
ATOM 720 C CA . GLU A 1 85 ? -3.107 9.805 7.565 1.00 70.94 85 GLU A CA 1
ATOM 721 C C . GLU A 1 85 ? -2.895 9.935 9.082 1.00 70.94 85 GLU A C 1
ATOM 723 O O . GLU A 1 85 ? -2.722 8.925 9.764 1.00 70.94 85 GLU A O 1
ATOM 728 N N . ILE A 1 86 ? -2.988 11.149 9.642 1.00 72.88 86 ILE A N 1
ATOM 729 C CA . ILE A 1 86 ? -2.952 11.390 11.099 1.00 72.88 86 ILE A CA 1
ATOM 730 C C . ILE A 1 86 ? -4.145 10.725 11.792 1.00 72.88 86 ILE A C 1
ATOM 732 O O . ILE A 1 86 ? -3.973 10.069 12.818 1.00 72.88 86 ILE A O 1
ATOM 736 N N . VAL A 1 87 ? -5.353 10.869 11.242 1.00 70.94 87 VAL A N 1
ATOM 737 C CA . VAL A 1 87 ? -6.557 10.225 11.795 1.00 70.94 87 VAL A CA 1
ATOM 738 C C . VAL A 1 87 ? -6.416 8.701 11.768 1.00 70.94 87 VAL A C 1
ATOM 740 O O . VAL A 1 87 ? -6.678 8.043 12.778 1.00 70.94 87 VAL A O 1
ATOM 743 N N . ASP A 1 88 ? -5.944 8.135 10.659 1.00 69.31 88 ASP A N 1
ATOM 744 C CA . ASP A 1 88 ? -5.786 6.687 10.502 1.00 69.31 88 ASP A CA 1
ATOM 745 C C . ASP A 1 88 ? -4.682 6.112 11.396 1.00 69.31 88 ASP A C 1
ATOM 747 O O . ASP A 1 88 ? -4.857 5.051 12.007 1.00 69.31 88 ASP A O 1
ATOM 751 N N . THR A 1 89 ? -3.560 6.820 11.529 1.00 71.88 89 THR A N 1
ATOM 752 C CA . THR A 1 89 ? -2.450 6.410 12.400 1.00 71.88 89 THR A CA 1
ATOM 753 C C . THR A 1 89 ? -2.800 6.523 13.878 1.00 71.88 89 THR A C 1
ATOM 755 O O . THR A 1 89 ? -2.482 5.605 14.635 1.00 71.88 89 THR A O 1
ATOM 758 N N . LEU A 1 90 ? -3.505 7.576 14.299 1.00 72.94 90 LEU A N 1
ATOM 759 C CA . LEU A 1 90 ? -4.016 7.694 15.668 1.00 72.94 90 LEU A CA 1
ATOM 760 C C . LEU A 1 90 ? -5.039 6.592 15.978 1.00 72.94 90 LEU A C 1
ATOM 762 O O . LEU A 1 90 ? -4.938 5.936 17.016 1.00 72.94 90 LEU A O 1
ATOM 766 N N . ALA A 1 91 ? -5.950 6.294 15.046 1.00 68.12 91 ALA A N 1
ATOM 767 C CA . ALA A 1 91 ? -6.891 5.182 15.187 1.00 68.12 91 ALA A CA 1
ATOM 768 C C . ALA A 1 91 ? -6.188 3.808 15.223 1.00 68.12 91 ALA A C 1
ATOM 770 O O . ALA A 1 91 ? -6.629 2.883 15.907 1.00 68.12 91 ALA A O 1
ATOM 771 N N . ALA A 1 92 ? -5.088 3.629 14.486 1.00 66.88 92 ALA A N 1
ATOM 772 C CA . ALA A 1 92 ? -4.263 2.422 14.559 1.00 66.88 92 ALA A CA 1
ATOM 773 C C . ALA A 1 92 ? -3.516 2.307 15.898 1.00 66.88 92 ALA A C 1
ATOM 775 O O . ALA A 1 92 ? -3.477 1.221 16.482 1.00 66.88 92 ALA A O 1
ATOM 776 N N . PHE A 1 93 ? -2.976 3.418 16.403 1.00 67.75 93 PHE A N 1
ATOM 777 C CA . PHE A 1 93 ? -2.265 3.486 17.679 1.00 67.75 93 PHE A CA 1
ATOM 778 C C . PHE A 1 93 ? -3.164 3.089 18.856 1.00 67.75 93 PHE A C 1
ATOM 780 O O . PHE A 1 93 ? -2.767 2.280 19.697 1.00 67.75 93 PHE A O 1
ATOM 787 N N . GLU A 1 94 ? -4.401 3.582 18.892 1.00 66.50 94 GLU A N 1
ATOM 788 C CA . GLU A 1 94 ? -5.357 3.216 19.939 1.00 66.50 94 GLU A CA 1
ATOM 789 C C . GLU A 1 94 ? -5.846 1.786 19.850 1.00 66.50 94 GLU A C 1
ATOM 791 O O . GLU A 1 94 ? -5.927 1.133 20.886 1.00 66.50 94 GLU A O 1
ATOM 796 N N . ARG A 1 95 ? -6.108 1.260 18.647 1.00 64.94 95 ARG A N 1
ATOM 797 C CA . ARG A 1 95 ? -6.406 -0.171 18.507 1.00 64.94 95 ARG A CA 1
ATOM 798 C C . ARG A 1 95 ? -5.274 -0.994 19.114 1.00 64.94 95 ARG A C 1
ATOM 800 O O . ARG A 1 95 ? -5.540 -1.861 19.937 1.00 64.94 95 ARG A O 1
ATOM 807 N N . GLY A 1 96 ? -4.019 -0.664 18.805 1.00 64.56 96 GLY A N 1
ATOM 808 C CA . GLY A 1 96 ? -2.853 -1.316 19.409 1.00 64.56 96 GLY A CA 1
ATOM 809 C C . GLY A 1 96 ? -2.824 -1.224 20.940 1.00 64.56 96 GLY A C 1
ATOM 810 O O . GLY A 1 96 ? -2.601 -2.229 21.613 1.00 64.56 96 GLY A O 1
ATOM 811 N N . ASN A 1 97 ? -3.093 -0.048 21.510 1.00 68.00 97 ASN A N 1
ATOM 812 C CA . ASN A 1 97 ? -3.120 0.129 22.965 1.00 68.00 97 ASN A CA 1
ATOM 813 C C . ASN A 1 97 ? -4.301 -0.583 23.636 1.00 68.00 97 ASN A C 1
ATOM 815 O O . ASN A 1 97 ? -4.116 -1.184 24.690 1.00 68.00 97 ASN A O 1
ATOM 819 N N . TYR A 1 98 ? -5.483 -0.578 23.020 1.00 65.81 98 TYR A N 1
ATOM 820 C CA . TYR A 1 98 ? -6.654 -1.315 23.494 1.00 65.81 98 TYR A CA 1
ATOM 821 C C . TYR A 1 98 ? -6.359 -2.815 23.583 1.00 65.81 98 TYR A C 1
ATOM 823 O O . TYR A 1 98 ? -6.578 -3.421 24.633 1.00 65.81 98 TYR A O 1
ATOM 831 N N . TRP A 1 99 ? -5.780 -3.400 22.526 1.00 57.44 99 TRP A N 1
ATOM 832 C CA . TRP A 1 99 ? -5.384 -4.810 22.526 1.00 57.44 99 TRP A CA 1
ATOM 833 C C . TRP A 1 99 ? -4.357 -5.118 23.618 1.00 57.44 99 TRP A C 1
ATOM 835 O O . TRP A 1 99 ? -4.501 -6.125 24.304 1.00 57.44 99 TRP A O 1
ATOM 845 N N . ARG A 1 100 ? -3.373 -4.240 23.855 1.00 68.19 100 ARG A N 1
ATOM 846 C CA . ARG A 1 100 ? -2.389 -4.417 24.942 1.00 68.19 100 ARG A CA 1
ATOM 847 C C . ARG A 1 100 ? -3.021 -4.370 26.331 1.00 68.19 100 ARG A C 1
ATOM 849 O O . ARG A 1 100 ? -2.680 -5.193 27.174 1.00 68.19 100 ARG A O 1
ATOM 856 N N . VAL A 1 101 ? -3.940 -3.434 26.573 1.00 69.88 101 VAL A N 1
ATOM 857 C CA . VAL A 1 101 ? -4.641 -3.313 27.863 1.00 69.88 101 VAL A CA 1
ATOM 858 C C . VAL A 1 101 ? -5.548 -4.525 28.103 1.00 69.88 101 VAL A C 1
ATOM 860 O O . VAL A 1 101 ? -5.557 -5.072 29.203 1.00 69.88 101 VAL A O 1
ATOM 863 N N . ARG A 1 102 ? -6.261 -5.009 27.078 1.00 64.88 102 ARG A N 1
ATOM 864 C CA . ARG A 1 102 ? -7.092 -6.223 27.179 1.00 64.88 102 ARG A CA 1
ATOM 865 C C . ARG A 1 102 ? -6.261 -7.505 27.307 1.00 64.88 102 ARG A C 1
ATOM 867 O O . ARG A 1 102 ? -6.622 -8.371 28.095 1.00 64.88 102 ARG A O 1
ATOM 874 N N . ALA A 1 103 ? -5.116 -7.607 26.629 1.00 59.12 103 ALA A N 1
ATOM 875 C CA . ALA A 1 103 ? -4.192 -8.741 26.747 1.00 59.12 103 ALA A CA 1
ATOM 876 C C . ALA A 1 103 ? -3.596 -8.908 28.156 1.00 59.12 103 ALA A C 1
ATOM 878 O O . ALA A 1 103 ? -3.195 -10.009 28.526 1.00 59.12 103 ALA A O 1
ATOM 879 N N . GLN A 1 104 ? -3.556 -7.843 28.965 1.00 71.62 104 GLN A N 1
ATOM 880 C CA . GLN A 1 104 ? -3.191 -7.942 30.384 1.00 71.62 104 GLN A CA 1
ATOM 881 C C . GLN A 1 104 ? -4.302 -8.557 31.245 1.00 71.62 104 GLN A C 1
ATOM 883 O O . GLN A 1 104 ? -4.015 -9.081 32.318 1.00 71.62 104 GLN A O 1
ATOM 888 N N . GLN A 1 105 ? -5.557 -8.491 30.794 1.00 69.00 105 GLN A N 1
ATOM 889 C CA . GLN A 1 105 ? -6.724 -8.968 31.538 1.00 69.00 105 GLN A CA 1
ATOM 890 C C . GLN A 1 105 ? -7.110 -10.410 31.178 1.00 69.00 105 GLN A C 1
ATOM 892 O O . GLN A 1 105 ? -7.713 -11.090 32.005 1.00 69.00 105 GLN A O 1
ATOM 897 N N . ASP A 1 106 ? -6.759 -10.887 29.978 1.00 73.44 106 ASP A N 1
ATOM 898 C CA . ASP A 1 106 ? -7.180 -12.198 29.473 1.00 73.44 106 ASP A CA 1
ATOM 899 C C . ASP A 1 106 ? -6.124 -12.825 28.535 1.00 73.44 106 ASP A C 1
ATOM 901 O O . ASP A 1 106 ? -5.598 -12.192 27.614 1.00 73.44 106 ASP A O 1
ATOM 905 N N . ALA A 1 107 ? -5.823 -14.106 28.769 1.00 75.31 107 ALA A N 1
ATOM 906 C CA . ALA A 1 107 ? -4.834 -14.878 28.022 1.00 75.31 107 ALA A CA 1
ATOM 907 C C . ALA A 1 107 ? -5.207 -15.094 26.543 1.00 75.31 107 ALA A C 1
ATOM 909 O O . ALA A 1 107 ? -4.317 -15.233 25.701 1.00 75.31 107 ALA A O 1
ATOM 910 N N . THR A 1 108 ? -6.498 -15.093 26.204 1.00 72.06 108 THR A N 1
ATOM 911 C CA . THR A 1 108 ? -6.974 -15.256 24.824 1.00 72.06 108 THR A CA 1
ATOM 912 C C . THR A 1 108 ? -6.598 -14.051 23.956 1.00 72.06 10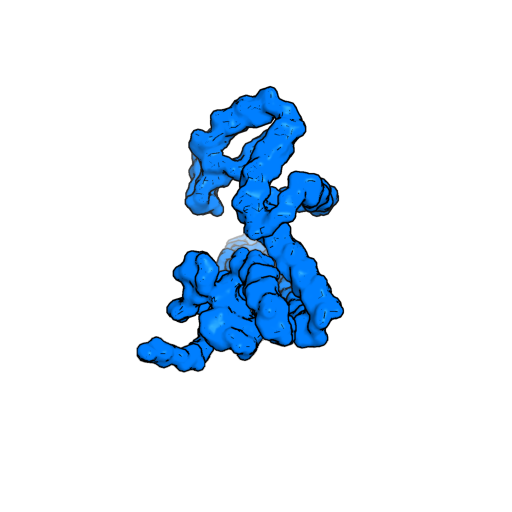8 THR A C 1
ATOM 914 O O . THR A 1 108 ? -6.101 -14.221 22.842 1.00 72.06 108 THR A O 1
ATOM 917 N N . TYR A 1 109 ? -6.713 -12.836 24.499 1.00 67.69 109 TYR A N 1
ATOM 918 C CA . TYR A 1 109 ? -6.311 -11.593 23.832 1.00 67.69 109 TYR A CA 1
ATOM 919 C C . TYR A 1 109 ? -4.800 -11.493 23.647 1.00 67.69 109 TYR A C 1
ATOM 921 O O . TYR A 1 109 ? -4.341 -10.967 22.636 1.00 67.69 109 TYR A O 1
ATOM 929 N N . ARG A 1 110 ? -4.015 -12.028 24.589 1.00 72.06 110 ARG A N 1
ATOM 930 C CA . ARG A 1 110 ? -2.558 -12.097 24.446 1.00 72.06 110 ARG A CA 1
ATOM 931 C C . ARG A 1 110 ? -2.148 -12.969 23.261 1.00 72.06 110 ARG A C 1
ATOM 933 O O . ARG A 1 110 ? -1.355 -12.526 22.442 1.00 72.06 110 ARG A O 1
ATOM 940 N N . ALA A 1 111 ? -2.749 -14.151 23.114 1.00 75.88 111 ALA A N 1
ATOM 941 C CA . ALA A 1 111 ? -2.475 -15.025 21.973 1.00 75.88 111 ALA A CA 1
ATOM 942 C C . ALA A 1 111 ? -2.864 -14.378 20.628 1.00 75.88 111 ALA A C 1
ATOM 944 O O . ALA A 1 111 ? -2.139 -14.513 19.643 1.00 75.88 111 ALA A O 1
ATOM 945 N N . GLN A 1 112 ? -3.983 -13.645 20.586 1.00 71.69 112 GLN A N 1
ATOM 946 C CA . GLN A 1 112 ? -4.398 -12.892 19.396 1.00 71.69 112 GLN A CA 1
ATOM 947 C C . GLN A 1 112 ? -3.444 -11.736 19.066 1.00 71.69 112 GLN A C 1
ATOM 949 O O . GLN A 1 112 ? -3.147 -11.508 17.893 1.00 71.69 112 GLN A O 1
ATOM 954 N N . LEU A 1 113 ? -2.953 -11.019 20.080 1.00 73.81 113 LEU A N 1
ATOM 955 C CA . LEU A 1 113 ? -1.968 -9.954 19.903 1.00 73.81 113 LEU A CA 1
ATOM 956 C C . LEU A 1 113 ? -0.644 -10.512 19.368 1.00 73.81 113 LEU A C 1
ATOM 958 O O . LEU A 1 113 ? -0.138 -9.991 18.378 1.00 73.81 113 LEU A O 1
ATOM 962 N N . ASP A 1 114 ? -0.140 -11.599 19.956 1.00 80.56 114 ASP A N 1
ATOM 963 C CA . ASP A 1 114 ? 1.096 -12.262 19.523 1.00 80.56 114 ASP A CA 1
ATOM 964 C C . ASP A 1 114 ? 0.985 -12.756 18.066 1.00 80.56 114 ASP A C 1
ATOM 966 O O . ASP A 1 114 ? 1.918 -12.622 17.272 1.00 80.56 114 ASP A O 1
ATOM 970 N N . GLU A 1 115 ? -0.168 -13.306 17.672 1.00 78.94 115 GLU A N 1
ATOM 971 C CA . GLU A 1 115 ? -0.437 -13.689 16.281 1.00 78.94 115 GLU A CA 1
ATOM 972 C C . GLU A 1 115 ? -0.437 -12.479 15.339 1.00 78.94 115 GLU A C 1
ATOM 974 O O . GLU A 1 115 ? 0.221 -12.499 14.298 1.00 78.94 115 GLU A O 1
ATOM 979 N N . HIS A 1 116 ? -1.120 -11.399 15.716 1.00 74.38 116 HIS A N 1
ATOM 980 C CA . HIS A 1 116 ? -1.165 -10.176 14.918 1.00 74.38 116 HIS A CA 1
ATOM 981 C C . HIS A 1 116 ? 0.224 -9.538 14.761 1.00 74.38 116 HIS A C 1
ATOM 983 O O . HIS A 1 116 ? 0.586 -9.097 13.670 1.00 74.38 116 HIS A O 1
ATOM 989 N N . GLU A 1 117 ? 1.034 -9.511 15.820 1.00 80.25 117 GLU A N 1
ATOM 990 C CA . GLU A 1 117 ? 2.412 -9.011 15.769 1.00 80.25 117 GLU A CA 1
ATOM 991 C C . GLU A 1 117 ? 3.301 -9.873 14.861 1.00 80.25 117 GLU A C 1
ATOM 993 O O . GLU A 1 117 ? 4.061 -9.325 14.058 1.00 80.25 117 GLU A O 1
ATOM 998 N N . ARG A 1 118 ? 3.153 -11.206 14.893 1.00 84.06 118 ARG A N 1
ATOM 999 C CA . ARG A 1 118 ? 3.846 -12.112 13.958 1.00 84.06 118 ARG A CA 1
ATOM 1000 C C . ARG A 1 118 ? 3.470 -11.838 12.504 1.00 84.06 118 ARG A C 1
ATOM 1002 O O . ARG A 1 118 ? 4.355 -11.787 11.650 1.00 84.06 118 ARG A O 1
ATOM 1009 N N . GLN A 1 119 ? 2.189 -11.616 12.219 1.00 76.12 119 GLN A N 1
ATOM 1010 C CA . GLN A 1 119 ? 1.725 -11.278 10.870 1.00 76.12 119 GLN A CA 1
ATOM 1011 C C . GLN A 1 119 ? 2.279 -9.931 10.393 1.00 76.12 119 GLN A C 1
ATOM 1013 O O . GLN A 1 119 ? 2.745 -9.825 9.259 1.00 76.12 119 GLN A O 1
ATOM 1018 N N . LEU A 1 120 ? 2.291 -8.911 11.257 1.00 74.38 120 LEU A N 1
ATOM 1019 C CA . LEU A 1 120 ? 2.890 -7.612 10.936 1.00 74.38 120 LEU A CA 1
ATOM 1020 C C . LEU A 1 120 ? 4.386 -7.736 10.627 1.00 74.38 120 LEU A C 1
ATOM 1022 O O . LEU A 1 120 ? 4.848 -7.165 9.640 1.00 74.38 120 LEU A O 1
ATOM 1026 N N . ALA A 1 121 ? 5.127 -8.505 11.427 1.00 82.06 121 ALA A N 1
ATOM 1027 C CA . ALA A 1 121 ? 6.550 -8.742 11.205 1.00 82.06 121 ALA A CA 1
ATOM 1028 C C . ALA A 1 121 ? 6.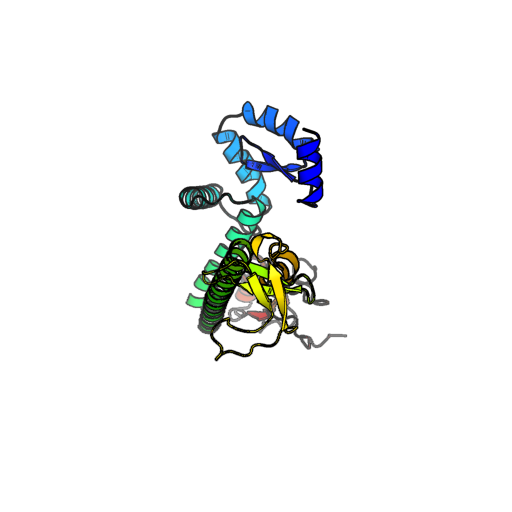813 -9.487 9.884 1.00 82.06 121 ALA A C 1
ATOM 1030 O O . ALA A 1 121 ? 7.685 -9.083 9.113 1.00 82.06 121 ALA A O 1
ATOM 1031 N N . ALA A 1 122 ? 6.028 -10.525 9.578 1.00 80.88 122 ALA A N 1
ATOM 1032 C CA . ALA A 1 122 ? 6.135 -11.266 8.321 1.00 80.88 122 ALA A CA 1
ATOM 1033 C C . ALA A 1 122 ? 5.831 -10.380 7.099 1.00 80.88 122 ALA A C 1
ATOM 1035 O O . ALA A 1 122 ? 6.550 -10.419 6.098 1.00 80.88 122 ALA A O 1
ATOM 1036 N N . ASN A 1 123 ? 4.803 -9.534 7.194 1.00 74.88 123 ASN A N 1
ATOM 1037 C CA . ASN A 1 123 ? 4.457 -8.576 6.145 1.00 74.88 123 ASN A CA 1
ATOM 1038 C C . ASN A 1 123 ? 5.556 -7.526 5.946 1.00 74.88 123 ASN A C 1
ATOM 1040 O O . ASN A 1 123 ? 5.891 -7.207 4.806 1.00 74.88 123 ASN A O 1
ATOM 1044 N N . ALA A 1 124 ? 6.150 -7.021 7.031 1.00 79.88 124 ALA A N 1
ATOM 1045 C CA . ALA A 1 124 ? 7.263 -6.079 6.960 1.00 79.88 124 ALA A CA 1
ATOM 1046 C C . ALA A 1 124 ? 8.470 -6.690 6.227 1.00 79.88 124 ALA A C 1
ATOM 1048 O O . ALA A 1 124 ? 8.948 -6.101 5.259 1.00 79.88 124 ALA A O 1
ATOM 1049 N N . GLN A 1 125 ? 8.888 -7.906 6.599 1.00 84.50 125 GLN A N 1
ATOM 1050 C CA . GLN A 1 125 ? 9.990 -8.610 5.927 1.00 84.50 125 GLN A CA 1
ATOM 1051 C C . GLN A 1 125 ? 9.710 -8.855 4.439 1.00 84.50 125 GLN A C 1
ATOM 1053 O O . GLN A 1 125 ? 10.570 -8.624 3.588 1.00 84.50 125 GLN A O 1
ATOM 1058 N N . ARG A 1 126 ? 8.491 -9.290 4.097 1.00 78.69 126 ARG A N 1
ATOM 1059 C CA . ARG A 1 126 ? 8.084 -9.491 2.699 1.00 78.69 126 ARG A CA 1
ATOM 1060 C C . ARG A 1 126 ? 8.129 -8.188 1.896 1.00 78.69 126 ARG A C 1
ATOM 1062 O O . ARG A 1 126 ? 8.558 -8.200 0.743 1.00 78.69 126 ARG A O 1
ATOM 1069 N N . ASN A 1 127 ? 7.698 -7.077 2.487 1.00 75.94 127 ASN A N 1
ATOM 1070 C CA . ASN A 1 127 ? 7.710 -5.771 1.830 1.00 75.94 127 ASN A CA 1
ATOM 1071 C C . ASN A 1 127 ? 9.135 -5.251 1.612 1.00 75.94 127 ASN A C 1
ATOM 1073 O O . ASN A 1 127 ? 9.426 -4.719 0.541 1.00 75.94 127 ASN A O 1
ATOM 1077 N N . GLU A 1 128 ? 10.036 -5.452 2.574 1.00 84.62 128 GLU A N 1
ATOM 1078 C CA . GLU A 1 128 ? 11.460 -5.127 2.420 1.00 84.62 128 GLU A CA 1
ATOM 1079 C C . GLU A 1 128 ? 12.109 -5.923 1.278 1.00 84.62 128 GLU A C 1
ATOM 1081 O O . GLU A 1 128 ? 12.802 -5.350 0.435 1.00 84.62 128 GLU A O 1
ATOM 1086 N N . GLU A 1 129 ? 11.839 -7.228 1.196 1.00 83.31 129 GLU A N 1
ATOM 1087 C CA . GLU A 1 129 ? 12.310 -8.098 0.111 1.00 83.31 129 GLU A CA 1
ATOM 1088 C C . GLU A 1 129 ? 11.833 -7.610 -1.265 1.00 83.31 129 GLU A C 1
ATOM 1090 O O . GLU A 1 129 ? 12.626 -7.493 -2.204 1.00 83.31 129 GLU A O 1
ATOM 1095 N N . LEU A 1 130 ? 10.541 -7.296 -1.391 1.00 77.69 130 LEU A N 1
ATOM 1096 C CA . LEU A 1 130 ? 9.959 -6.794 -2.637 1.00 77.69 130 LEU A CA 1
ATOM 1097 C C . LEU A 1 130 ? 10.550 -5.437 -3.028 1.00 77.69 130 LEU A C 1
ATOM 1099 O O . LEU A 1 130 ? 10.884 -5.229 -4.197 1.00 77.69 130 LEU A O 1
ATOM 1103 N N . GLN A 1 131 ? 10.748 -4.539 -2.060 1.00 81.06 131 GLN A N 1
ATOM 1104 C CA . GLN A 1 131 ? 11.383 -3.247 -2.302 1.00 81.06 131 GLN A CA 1
ATOM 1105 C C . GLN A 1 131 ? 12.829 -3.410 -2.783 1.00 81.06 131 GLN A C 1
ATOM 1107 O O . GLN A 1 131 ? 13.269 -2.677 -3.673 1.00 81.06 131 GLN A O 1
ATOM 1112 N N . ARG A 1 132 ? 13.565 -4.384 -2.236 1.00 87.00 132 ARG A N 1
ATOM 1113 C CA . ARG A 1 132 ? 14.927 -4.691 -2.683 1.00 87.00 132 ARG A CA 1
ATOM 1114 C C . ARG A 1 132 ? 14.940 -5.168 -4.135 1.00 87.00 132 ARG A C 1
ATOM 1116 O O . ARG A 1 132 ? 15.630 -4.560 -4.949 1.00 87.00 132 ARG A O 1
ATOM 1123 N N . ARG A 1 133 ? 14.108 -6.154 -4.488 1.00 82.88 133 ARG A N 1
ATOM 1124 C CA . ARG A 1 133 ? 13.981 -6.659 -5.873 1.00 82.88 133 ARG A CA 1
ATOM 1125 C C . ARG A 1 133 ? 13.560 -5.575 -6.857 1.00 82.88 133 ARG A C 1
ATOM 1127 O O . ARG A 1 133 ? 14.047 -5.523 -7.981 1.00 82.88 133 ARG A O 1
ATOM 1134 N N . TYR A 1 134 ? 1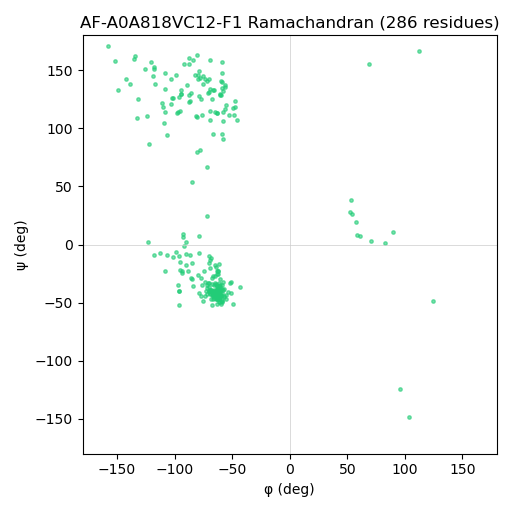2.665 -4.687 -6.433 1.00 82.31 134 TYR A N 1
ATOM 1135 C CA . TYR A 1 134 ? 12.260 -3.534 -7.230 1.00 82.31 134 TYR A CA 1
ATOM 1136 C C . TYR A 1 134 ? 13.446 -2.604 -7.521 1.00 82.31 134 TYR A C 1
ATOM 1138 O O . TYR A 1 134 ? 13.630 -2.162 -8.656 1.00 82.31 134 TYR A O 1
ATOM 1146 N N . ASN A 1 135 ? 14.263 -2.311 -6.507 1.00 84.44 135 ASN A N 1
ATOM 1147 C CA . ASN A 1 135 ? 15.444 -1.465 -6.665 1.00 84.44 135 ASN A CA 1
ATOM 1148 C C . ASN A 1 135 ? 16.500 -2.122 -7.567 1.00 84.44 135 ASN A C 1
ATOM 1150 O O . ASN A 1 135 ? 17.076 -1.431 -8.405 1.00 84.44 135 ASN A O 1
ATOM 1154 N N . GLU A 1 136 ? 16.708 -3.435 -7.438 1.00 88.31 136 GLU A N 1
ATOM 1155 C CA . GLU A 1 136 ? 17.585 -4.231 -8.310 1.00 88.31 136 GLU A CA 1
ATOM 1156 C C . GLU A 1 136 ? 17.115 -4.163 -9.770 1.00 88.31 136 GLU A C 1
ATOM 1158 O O . GLU A 1 136 ? 17.874 -3.747 -10.642 1.00 88.31 136 GLU A O 1
ATOM 1163 N N . LEU A 1 137 ? 15.832 -4.433 -10.034 1.00 84.81 137 LEU A N 1
ATOM 1164 C CA . LEU A 1 137 ? 15.257 -4.338 -11.379 1.00 84.81 137 LEU A CA 1
ATOM 1165 C C . LEU A 1 137 ? 15.398 -2.927 -11.966 1.00 84.81 137 LEU A C 1
ATOM 1167 O O . LEU A 1 137 ? 15.716 -2.760 -13.142 1.00 84.81 137 LEU A O 1
ATOM 1171 N N . LYS A 1 138 ? 15.172 -1.892 -11.150 1.00 86.00 138 LYS A N 1
ATOM 1172 C CA . LYS A 1 138 ? 15.330 -0.496 -11.572 1.00 86.00 138 LYS A CA 1
ATOM 1173 C C . LYS A 1 138 ? 16.782 -0.181 -11.939 1.00 86.00 138 LYS A C 1
ATOM 1175 O O . LYS A 1 138 ? 17.008 0.532 -12.917 1.00 86.00 138 LYS A O 1
ATOM 1180 N N . ALA A 1 139 ? 17.745 -0.686 -11.169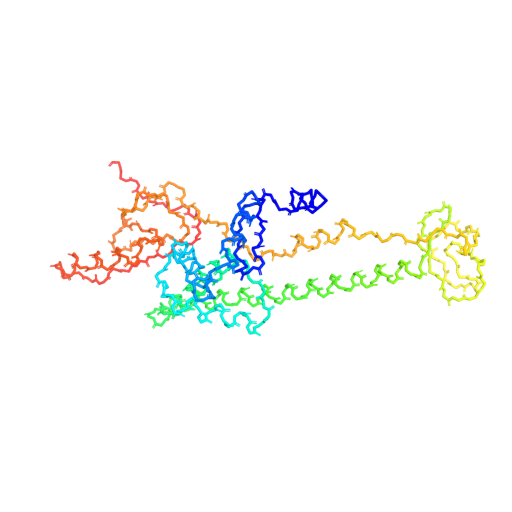 1.00 89.88 139 ALA A N 1
ATOM 1181 C CA . ALA A 1 139 ? 19.166 -0.523 -11.454 1.00 89.88 139 ALA A CA 1
ATOM 1182 C C . ALA A 1 139 ? 19.564 -1.251 -12.747 1.00 89.88 139 ALA A C 1
ATOM 1184 O O . ALA A 1 139 ? 20.213 -0.646 -13.600 1.00 89.88 139 ALA A O 1
ATOM 1185 N N . ASP A 1 140 ? 19.098 -2.485 -12.942 1.00 90.25 140 ASP A N 1
ATOM 1186 C CA . ASP A 1 140 ? 19.344 -3.272 -14.155 1.00 90.25 140 ASP A CA 1
ATOM 1187 C C . ASP A 1 140 ? 18.775 -2.596 -15.405 1.00 90.25 140 ASP A C 1
ATOM 1189 O O . ASP A 1 140 ? 19.452 -2.486 -16.429 1.00 90.25 140 ASP A O 1
ATOM 1193 N N . GLU A 1 141 ? 17.539 -2.103 -15.341 1.00 90.56 141 GLU A N 1
ATOM 1194 C CA . GLU A 1 141 ? 16.917 -1.396 -16.462 1.00 90.56 141 GLU A CA 1
ATOM 1195 C C . GLU A 1 141 ? 17.634 -0.076 -16.775 1.00 90.56 141 GLU A C 1
ATOM 1197 O O . GLU A 1 141 ? 17.844 0.242 -17.947 1.00 90.56 141 GLU A O 1
ATOM 1202 N N . ALA A 1 142 ? 18.072 0.669 -15.754 1.00 90.88 142 ALA A N 1
ATOM 1203 C CA . ALA A 1 142 ? 18.873 1.879 -15.942 1.00 90.88 142 ALA A CA 1
ATOM 1204 C C . ALA A 1 142 ? 20.241 1.564 -16.567 1.00 90.88 142 ALA A C 1
ATOM 1206 O O . ALA A 1 142 ? 20.683 2.266 -17.479 1.00 90.88 142 ALA A O 1
ATOM 1207 N N . PHE A 1 143 ? 20.887 0.483 -16.126 1.00 93.56 143 PHE A N 1
ATOM 1208 C CA . PHE A 1 143 ? 22.142 0.016 -16.699 1.00 93.56 143 PHE A CA 1
ATOM 1209 C C . PHE A 1 143 ? 21.973 -0.368 -18.171 1.00 93.56 143 PHE A C 1
ATOM 1211 O O . PHE A 1 143 ? 22.762 0.072 -19.010 1.00 93.56 143 PHE A O 1
ATOM 1218 N N . LYS A 1 144 ? 20.922 -1.124 -18.516 1.00 93.44 144 LYS A N 1
ATOM 1219 C CA . LYS A 1 144 ? 20.605 -1.471 -19.910 1.00 93.44 144 LYS A CA 1
ATOM 1220 C C . LYS A 1 144 ? 20.328 -0.229 -20.751 1.00 93.44 144 LYS A C 1
ATOM 1222 O O . LYS A 1 144 ? 20.830 -0.147 -21.863 1.00 93.44 144 LYS A O 1
ATOM 1227 N N 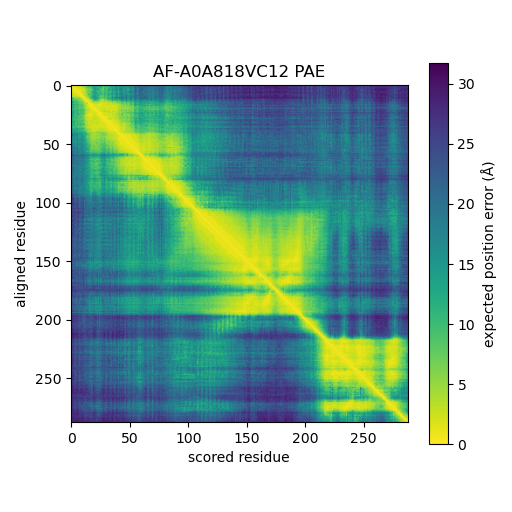. ALA A 1 145 ? 19.593 0.754 -20.231 1.00 92.31 145 ALA A N 1
ATOM 1228 C CA . ALA A 1 145 ? 19.319 2.004 -20.950 1.00 92.31 145 ALA A CA 1
ATOM 1229 C C . ALA A 1 145 ? 20.601 2.740 -21.358 1.00 92.31 145 ALA A C 1
ATOM 1231 O O . ALA A 1 145 ? 20.680 3.314 -22.440 1.00 92.31 145 ALA A O 1
ATOM 1232 N N . GLN A 1 146 ? 21.606 2.722 -20.481 1.00 92.94 146 GLN A N 1
ATOM 1233 C CA . GLN A 1 146 ? 22.870 3.425 -20.689 1.00 92.94 146 GLN A CA 1
ATOM 1234 C C . GLN A 1 146 ? 23.861 2.624 -21.542 1.00 92.94 146 GLN A C 1
ATOM 1236 O O . GLN A 1 146 ? 24.611 3.209 -22.319 1.00 92.94 146 GLN A O 1
ATOM 1241 N N . ASN A 1 147 ? 23.876 1.295 -21.402 1.00 94.81 147 ASN A N 1
ATOM 1242 C CA . ASN A 1 147 ? 24.940 0.443 -21.945 1.00 94.81 147 ASN A CA 1
ATOM 1243 C C . ASN A 1 147 ? 24.485 -0.487 -23.077 1.00 94.81 147 ASN A C 1
ATOM 1245 O O . ASN A 1 147 ? 25.320 -1.159 -23.686 1.00 94.81 147 ASN A O 1
ATOM 1249 N N . CYS A 1 148 ? 23.183 -0.564 -23.360 1.00 95.69 148 CYS A N 1
ATOM 1250 C CA . CYS A 1 148 ? 22.627 -1.481 -24.350 1.00 95.69 148 CYS A CA 1
ATOM 1251 C C . CYS A 1 148 ? 21.925 -0.759 -25.506 1.00 95.69 148 CYS A C 1
ATOM 1253 O O . CYS A 1 148 ? 21.356 0.324 -25.364 1.00 95.69 148 CYS A O 1
ATOM 1255 N N . ARG A 1 149 ? 21.936 -1.407 -26.673 1.00 96.25 149 ARG A N 1
ATOM 1256 C CA . ARG A 1 149 ? 21.267 -0.949 -27.898 1.00 96.25 149 ARG A CA 1
ATOM 1257 C C . ARG A 1 149 ? 20.518 -2.100 -28.559 1.00 96.25 149 ARG A C 1
ATOM 1259 O O . ARG A 1 149 ? 20.767 -3.272 -28.269 1.00 96.25 149 ARG A O 1
ATOM 1266 N N . LEU A 1 150 ? 19.587 -1.772 -29.446 1.00 96.69 150 LEU A N 1
ATOM 1267 C CA . LEU A 1 150 ? 18.751 -2.730 -30.161 1.00 96.69 150 LEU A CA 1
ATOM 1268 C C . LEU A 1 150 ? 19.360 -3.081 -31.518 1.00 96.69 150 LEU A C 1
ATOM 1270 O O . LEU A 1 150 ? 19.704 -2.206 -32.311 1.00 96.69 150 LEU A O 1
ATOM 1274 N N . CYS A 1 151 ? 19.417 -4.372 -31.839 1.00 96.25 151 CYS A N 1
ATOM 1275 C CA . CYS A 1 151 ? 19.786 -4.811 -33.181 1.00 96.25 151 CYS A CA 1
ATOM 1276 C C . CYS A 1 151 ? 18.781 -4.257 -34.213 1.00 96.25 151 CYS A C 1
ATOM 1278 O O . CYS A 1 151 ? 17.579 -4.505 -34.073 1.00 96.25 151 CYS A O 1
ATOM 1280 N N . PRO A 1 152 ? 19.226 -3.596 -35.295 1.00 97.00 152 PRO A N 1
ATOM 1281 C CA . PRO A 1 152 ? 18.322 -3.001 -36.283 1.00 97.00 152 PRO A CA 1
ATOM 1282 C C . PRO A 1 152 ? 17.480 -4.034 -37.048 1.00 97.00 152 PRO A C 1
ATOM 1284 O O . PRO A 1 152 ? 16.458 -3.680 -37.625 1.00 97.00 152 PRO A O 1
ATOM 1287 N N . HIS A 1 153 ? 17.874 -5.312 -37.040 1.00 96.44 153 HIS A N 1
ATOM 1288 C CA . HIS A 1 153 ? 17.198 -6.362 -37.802 1.00 96.44 153 HIS A CA 1
ATOM 1289 C C . HIS A 1 153 ? 16.179 -7.172 -37.001 1.00 96.44 153 HIS A C 1
ATOM 1291 O O . HIS A 1 153 ? 15.137 -7.527 -37.540 1.00 96.44 153 HIS A O 1
ATOM 1297 N N . CYS A 1 154 ? 16.483 -7.509 -35.745 1.00 95.94 154 CYS A N 1
ATOM 1298 C CA . CYS A 1 154 ? 15.614 -8.350 -34.912 1.00 95.94 154 CYS A CA 1
ATOM 1299 C C . CYS A 1 154 ? 15.195 -7.695 -33.593 1.00 95.94 154 CYS A C 1
ATOM 1301 O O . CYS A 1 154 ? 14.531 -8.341 -32.789 1.00 95.94 154 CYS A O 1
ATOM 1303 N N . LYS A 1 155 ? 15.609 -6.442 -33.348 1.00 95.06 155 LYS A N 1
ATOM 1304 C CA . LYS A 1 155 ? 15.307 -5.658 -32.138 1.00 95.06 155 LYS A CA 1
ATOM 1305 C C . LYS A 1 155 ? 15.743 -6.309 -30.822 1.00 95.06 155 LYS A C 1
ATOM 1307 O O . LYS A 1 155 ? 15.296 -5.919 -29.751 1.00 95.06 155 LYS A O 1
ATOM 1312 N N . ARG A 1 156 ? 16.662 -7.276 -30.879 1.00 94.00 156 ARG A N 1
ATOM 1313 C CA . ARG A 1 156 ? 17.250 -7.876 -29.681 1.00 94.00 156 ARG A CA 1
ATOM 1314 C C . ARG A 1 156 ? 18.198 -6.893 -28.998 1.00 94.00 156 ARG A C 1
ATOM 1316 O O . ARG A 1 156 ? 18.961 -6.211 -29.681 1.00 94.00 156 ARG A O 1
ATOM 1323 N N . VAL A 1 157 ? 18.170 -6.876 -27.668 1.00 94.56 157 VAL A N 1
ATOM 1324 C CA . VAL A 1 157 ? 19.111 -6.118 -26.840 1.00 94.56 157 VAL A CA 1
ATOM 1325 C C . VAL A 1 157 ? 20.501 -6.732 -26.974 1.00 94.56 157 VAL A C 1
ATOM 1327 O O . VAL A 1 157 ? 20.680 -7.933 -26.766 1.00 94.56 157 VAL A O 1
ATOM 1330 N N . ALA A 1 158 ? 21.473 -5.912 -27.338 1.00 93.75 158 ALA A N 1
ATOM 1331 C CA . ALA A 1 158 ? 22.887 -6.242 -27.301 1.00 93.75 158 ALA A CA 1
ATOM 1332 C C . ALA A 1 158 ? 23.579 -5.286 -26.324 1.00 93.75 158 ALA A C 1
ATOM 1334 O O . ALA A 1 158 ? 23.093 -4.173 -26.126 1.00 93.75 158 ALA A O 1
ATOM 1335 N N . GLN A 1 159 ? 24.683 -5.729 -25.724 1.00 93.50 159 GLN A N 1
ATOM 1336 C CA . GLN A 1 159 ? 25.561 -4.942 -24.855 1.00 93.50 159 GLN A CA 1
ATOM 1337 C C . GLN A 1 159 ? 26.939 -4.852 -25.515 1.00 93.50 159 GLN A C 1
ATOM 1339 O O . GLN A 1 159 ? 27.433 -5.851 -26.038 1.00 93.50 159 GLN A O 1
ATOM 1344 N N . HIS A 1 160 ? 27.570 -3.681 -25.476 1.00 89.56 160 HIS A N 1
ATOM 1345 C CA . HIS A 1 160 ? 28.932 -3.505 -25.973 1.00 89.56 160 HIS A CA 1
ATOM 1346 C C . HIS A 1 160 ? 29.928 -3.638 -24.820 1.00 89.56 160 HIS A C 1
ATOM 1348 O O . HIS A 1 160 ? 29.930 -2.818 -23.905 1.00 89.56 160 HIS A O 1
ATOM 1354 N N . MET A 1 161 ? 30.773 -4.671 -24.863 1.00 85.06 161 MET A N 1
ATOM 1355 C CA . MET A 1 161 ? 31.803 -4.921 -23.841 1.00 85.06 161 MET A CA 1
ATOM 1356 C C . MET A 1 161 ? 33.170 -4.298 -24.186 1.00 85.06 161 MET A C 1
ATOM 1358 O O . MET A 1 161 ? 34.153 -4.554 -23.497 1.00 85.06 161 MET A O 1
ATOM 1362 N N . GLY A 1 162 ? 33.234 -3.468 -25.236 1.00 84.19 162 GLY A N 1
ATOM 1363 C CA . GLY A 1 162 ? 34.459 -2.844 -25.747 1.00 84.19 162 GLY A CA 1
ATOM 1364 C C . GLY A 1 162 ? 34.869 -3.372 -27.127 1.00 84.19 162 GLY A C 1
ATOM 1365 O O . GLY A 1 162 ? 34.365 -4.393 -27.589 1.00 84.19 162 GLY A O 1
ATOM 1366 N N . GLY A 1 163 ? 35.800 -2.671 -27.783 1.00 87.94 163 GLY A N 1
ATOM 1367 C CA . GLY A 1 163 ? 36.310 -3.028 -29.110 1.00 87.94 163 GLY A CA 1
ATOM 1368 C C . GLY A 1 163 ? 35.757 -2.160 -30.245 1.00 87.94 163 GLY A C 1
ATOM 1369 O O . GLY A 1 163 ? 35.538 -0.962 -30.075 1.00 87.94 163 GLY A O 1
ATOM 1370 N N . CYS A 1 164 ? 35.616 -2.758 -31.431 1.00 89.44 164 CYS A N 1
ATOM 1371 C CA . CYS A 1 164 ? 35.121 -2.085 -32.633 1.00 89.44 164 CYS A CA 1
ATOM 1372 C C . CYS A 1 164 ? 33.588 -1.968 -32.610 1.00 89.44 164 CYS A C 1
ATOM 1374 O O . CYS A 1 164 ? 32.903 -2.893 -32.181 1.00 89.44 164 CYS A O 1
ATOM 1376 N N . SER A 1 165 ? 33.040 -0.881 -33.162 1.00 93.25 165 SER A N 1
ATOM 1377 C CA . SER A 1 165 ? 31.590 -0.677 -33.270 1.00 93.25 165 SER A CA 1
ATOM 1378 C C . SER A 1 165 ? 30.899 -1.601 -34.281 1.00 93.25 165 SER A C 1
ATOM 1380 O O . SER A 1 165 ? 29.673 -1.681 -34.301 1.00 93.25 165 SER A O 1
ATOM 1382 N N . SER A 1 166 ? 31.648 -2.344 -35.100 1.00 93.62 166 SER A N 1
ATOM 1383 C CA . SER A 1 166 ? 31.097 -3.383 -35.976 1.00 93.62 166 SER A CA 1
ATOM 1384 C C . SER A 1 166 ? 30.850 -4.674 -35.189 1.00 93.62 166 SER A C 1
ATOM 1386 O O . SER A 1 166 ? 31.796 -5.361 -34.802 1.00 93.62 166 SER A O 1
ATOM 1388 N N . MET A 1 167 ? 29.580 -5.016 -34.959 1.00 92.44 167 MET A N 1
ATOM 1389 C CA . MET A 1 167 ? 29.180 -6.203 -34.194 1.00 92.44 167 MET A CA 1
ATOM 1390 C C . MET A 1 167 ? 28.317 -7.165 -35.015 1.00 92.44 167 MET A C 1
ATOM 1392 O O . MET A 1 167 ? 27.633 -6.767 -35.959 1.00 92.44 167 MET A O 1
ATOM 1396 N N . VAL A 1 168 ? 28.292 -8.438 -34.607 1.00 93.06 168 VAL A N 1
ATOM 1397 C CA . VAL A 1 168 ? 27.423 -9.479 -35.179 1.00 93.06 168 VAL A CA 1
ATOM 1398 C C . VAL A 1 168 ? 26.367 -9.875 -34.152 1.00 93.06 168 VAL A C 1
ATOM 1400 O O . VAL A 1 168 ? 26.686 -10.308 -33.046 1.00 93.06 168 VAL A O 1
ATOM 1403 N N . CYS A 1 169 ? 25.083 -9.743 -34.491 1.00 94.31 169 CYS A N 1
ATOM 1404 C CA . CYS A 1 169 ? 24.004 -10.043 -33.547 1.00 94.31 169 CYS A CA 1
ATOM 1405 C C . CYS A 1 169 ? 23.997 -11.531 -33.139 1.00 94.31 169 CYS A C 1
ATOM 1407 O O . CYS A 1 169 ? 23.664 -12.396 -33.951 1.00 94.31 169 CYS A O 1
ATOM 1409 N N . GLY A 1 170 ? 24.293 -11.813 -31.864 1.00 89.75 170 GLY A N 1
ATOM 1410 C CA . GLY A 1 170 ? 24.282 -13.161 -31.280 1.00 89.75 170 GLY A CA 1
ATOM 1411 C C . GLY A 1 170 ? 25.608 -13.924 -31.363 1.00 89.75 170 GLY A C 1
ATOM 1412 O O . GLY A 1 170 ? 25.621 -15.125 -31.103 1.00 89.75 170 GLY A O 1
ATOM 1413 N N . ARG A 1 171 ? 26.718 -13.276 -31.739 1.00 87.94 171 ARG A N 1
ATOM 1414 C CA . ARG A 1 171 ? 28.043 -13.914 -31.771 1.00 87.94 171 ARG A CA 1
ATOM 1415 C C . ARG A 1 171 ? 29.120 -12.983 -31.233 1.00 87.94 171 ARG A C 1
ATOM 1417 O O . ARG A 1 171 ? 29.162 -11.813 -31.605 1.00 87.94 171 ARG A O 1
ATOM 1424 N N . ASN A 1 172 ? 30.032 -13.534 -30.439 1.00 79.88 172 ASN A N 1
ATOM 1425 C CA . ASN A 1 172 ? 31.269 -12.842 -30.087 1.00 79.88 172 ASN A CA 1
ATOM 1426 C C . ASN A 1 172 ? 32.223 -12.821 -31.287 1.00 79.88 172 ASN A C 1
ATOM 1428 O O . ASN A 1 172 ? 32.341 -13.807 -32.016 1.00 79.88 172 ASN A O 1
ATOM 1432 N N . TYR A 1 173 ? 32.941 -11.711 -31.459 1.00 67.56 173 TYR A N 1
ATOM 1433 C CA . TYR A 1 173 ? 33.889 -11.530 -32.564 1.00 67.56 173 TYR A CA 1
ATOM 1434 C C . TYR A 1 173 ? 35.028 -12.569 -32.551 1.00 67.56 173 TYR A C 1
ATOM 1436 O O . TYR A 1 173 ? 35.517 -12.964 -33.604 1.00 67.56 173 TYR A O 1
ATOM 1444 N N . HIS A 1 174 ? 35.404 -13.068 -31.368 1.00 68.50 174 HIS A N 1
ATOM 1445 C CA . HIS A 1 174 ? 36.483 -14.048 -31.195 1.00 68.50 174 HIS A CA 1
ATOM 1446 C C . HIS A 1 174 ? 36.042 -15.522 -31.264 1.00 68.50 174 HIS A C 1
ATOM 1448 O O . HIS A 1 174 ? 36.882 -16.405 -31.121 1.00 68.50 174 HIS A O 1
ATOM 1454 N N . GLY A 1 175 ? 34.757 -15.805 -31.522 1.00 66.19 175 GLY A N 1
ATOM 1455 C CA . GLY A 1 175 ? 34.218 -17.168 -31.459 1.00 66.19 175 GLY A CA 1
ATOM 1456 C C . GLY A 1 175 ? 34.177 -17.715 -30.023 1.00 66.19 175 GLY A C 1
ATOM 1457 O O . GLY A 1 175 ? 34.880 -17.239 -29.139 1.00 66.19 175 GLY A O 1
ATOM 1458 N N . GLY A 1 176 ? 33.293 -18.677 -29.757 1.00 74.56 176 GLY A N 1
ATOM 1459 C CA . GLY A 1 176 ? 33.142 -19.303 -28.433 1.00 74.56 176 GLY A CA 1
ATOM 1460 C C . GLY A 1 176 ? 31.719 -19.224 -27.888 1.00 74.56 176 GLY A C 1
ATOM 1461 O O . GLY A 1 176 ? 31.153 -20.257 -27.553 1.00 74.56 176 GLY A O 1
ATOM 1462 N N . ASP A 1 177 ? 31.093 -18.043 -27.927 1.00 76.12 177 ASP A N 1
ATOM 1463 C CA . ASP A 1 177 ? 29.705 -17.871 -27.482 1.00 76.12 177 ASP A CA 1
ATOM 1464 C C . ASP A 1 177 ? 28.768 -17.637 -28.667 1.00 76.12 177 ASP A C 1
ATOM 1466 O O . ASP A 1 177 ? 28.824 -16.608 -29.353 1.00 76.12 177 ASP A O 1
ATOM 1470 N N . GLN A 1 178 ? 27.880 -18.603 -28.897 1.00 79.94 178 GLN A N 1
ATOM 1471 C CA . GLN A 1 178 ? 26.802 -18.502 -29.870 1.00 79.94 178 GLN A CA 1
ATOM 1472 C C . GLN A 1 178 ? 25.486 -18.311 -29.118 1.00 79.94 178 GLN A C 1
ATOM 1474 O O . GLN A 1 178 ? 24.846 -19.259 -28.671 1.00 79.94 178 GLN A O 1
ATOM 1479 N N . GLN A 1 179 ? 25.096 -17.052 -28.951 1.00 85.56 179 GLN A N 1
ATOM 1480 C CA . GLN A 1 179 ? 23.822 -16.692 -28.348 1.00 85.56 179 GLN A CA 1
ATOM 1481 C C . GLN A 1 179 ? 22.728 -16.650 -29.419 1.00 85.56 179 GLN A C 1
ATOM 1483 O O . GLN A 1 179 ? 22.985 -16.508 -30.616 1.00 85.56 179 GLN A O 1
ATOM 1488 N N . SER A 1 180 ? 21.467 -16.733 -29.001 1.00 87.19 180 SER A N 1
ATOM 1489 C CA . SER A 1 180 ? 20.345 -16.543 -29.921 1.00 87.19 180 SER A CA 1
ATOM 1490 C C . SER A 1 180 ? 20.361 -15.113 -30.481 1.00 87.19 180 SER A C 1
ATOM 1492 O O . SER A 1 180 ? 20.132 -14.155 -29.744 1.00 87.19 180 SER A O 1
ATOM 1494 N N . GLY A 1 181 ? 20.609 -14.963 -31.779 1.00 91.69 181 GLY A N 1
ATOM 1495 C CA . GLY A 1 181 ? 20.596 -13.695 -32.507 1.00 91.69 181 GLY A CA 1
ATOM 1496 C C . GLY A 1 181 ? 20.385 -13.933 -34.000 1.00 91.69 181 GLY A C 1
ATOM 1497 O O . GLY A 1 181 ? 20.396 -15.072 -34.459 1.00 91.69 181 GLY A O 1
ATOM 1498 N N . CYS A 1 182 ? 20.158 -12.869 -34.773 1.00 95.25 182 CYS A N 1
ATOM 1499 C CA . CYS A 1 182 ? 19.894 -13.013 -36.210 1.00 95.25 182 CYS A CA 1
ATOM 1500 C C . CYS A 1 182 ? 21.160 -13.245 -37.052 1.00 95.25 182 CYS A C 1
ATOM 1502 O O . CYS A 1 182 ? 21.050 -13.466 -38.256 1.00 95.25 182 CYS A O 1
ATOM 1504 N N . GLY A 1 183 ? 22.352 -13.148 -36.452 1.00 93.44 183 GLY A N 1
ATOM 1505 C CA . GLY A 1 183 ? 23.635 -13.340 -37.130 1.00 93.44 183 GLY A CA 1
ATOM 1506 C C . GLY A 1 183 ? 24.018 -12.233 -38.115 1.00 93.44 183 GLY A C 1
ATOM 1507 O O . GLY A 1 183 ? 25.043 -12.356 -38.776 1.00 93.44 183 GLY A O 1
ATOM 1508 N N . LYS A 1 184 ? 23.220 -11.165 -38.238 1.00 95.56 184 LYS A N 1
ATOM 1509 C CA . LYS A 1 184 ? 23.513 -10.035 -39.128 1.00 95.56 184 LYS A CA 1
ATOM 1510 C C . LYS A 1 184 ? 24.481 -9.051 -38.474 1.00 95.56 184 LYS A C 1
ATOM 1512 O O . LYS A 1 184 ? 24.425 -8.828 -37.260 1.00 95.56 184 LYS A O 1
ATOM 1517 N N . ASN A 1 185 ? 25.324 -8.451 -39.308 1.00 95.00 185 ASN A N 1
ATOM 1518 C CA . ASN A 1 185 ? 26.271 -7.417 -38.909 1.00 95.00 185 ASN A CA 1
ATOM 1519 C C . ASN A 1 185 ? 25.554 -6.074 -38.781 1.00 95.00 185 ASN A C 1
ATOM 1521 O O . ASN A 1 185 ? 24.680 -5.760 -39.589 1.00 95.00 185 ASN A O 1
ATOM 1525 N N . PHE A 1 186 ? 25.933 -5.272 -37.795 1.00 95.69 186 PHE A N 1
ATOM 1526 C CA . PHE A 1 186 ? 25.437 -3.909 -37.644 1.00 95.69 186 PHE A CA 1
ATOM 1527 C C . PHE A 1 186 ? 26.468 -3.027 -36.937 1.00 95.69 186 PHE A C 1
ATOM 1529 O O . PHE A 1 186 ? 27.339 -3.521 -36.222 1.00 95.69 186 PHE A O 1
ATOM 1536 N N . ASN A 1 187 ? 26.354 -1.714 -37.143 1.00 96.31 187 ASN A N 1
ATOM 1537 C CA . ASN A 1 187 ? 27.155 -0.728 -36.429 1.00 96.31 187 ASN A CA 1
ATOM 1538 C C . ASN A 1 187 ? 26.454 -0.353 -35.115 1.00 96.31 187 ASN A C 1
ATOM 1540 O O . ASN A 1 187 ? 25.304 0.089 -35.120 1.00 96.31 187 ASN A O 1
ATOM 1544 N N . TRP A 1 188 ? 27.151 -0.539 -34.000 1.00 95.06 188 TRP A N 1
ATOM 1545 C CA . TRP A 1 188 ? 26.683 -0.237 -32.657 1.00 95.06 188 TRP A CA 1
ATOM 1546 C C . TRP A 1 188 ? 26.349 1.243 -32.460 1.00 95.06 188 TRP A C 1
ATOM 1548 O O . TRP A 1 188 ? 25.292 1.556 -31.922 1.00 95.06 188 TRP A O 1
ATOM 1558 N N . ASP A 1 189 ? 27.194 2.157 -32.939 1.00 95.38 189 ASP A N 1
ATOM 1559 C CA . ASP A 1 189 ? 27.027 3.597 -32.699 1.00 95.38 189 ASP A CA 1
ATOM 1560 C C . ASP A 1 189 ? 25.779 4.156 -33.396 1.00 95.38 189 ASP A C 1
ATOM 1562 O O . ASP A 1 189 ? 25.165 5.114 -32.927 1.00 95.38 189 ASP A O 1
ATOM 1566 N N . GLN A 1 190 ? 25.373 3.512 -34.492 1.00 96.50 190 GLN A N 1
ATOM 1567 C CA . GLN A 1 190 ? 24.175 3.845 -35.265 1.00 96.50 190 GLN A CA 1
ATOM 1568 C C . GLN A 1 190 ? 22.923 3.093 -34.792 1.00 96.50 190 GLN A C 1
ATOM 1570 O O . GLN A 1 190 ? 21.823 3.371 -35.272 1.00 96.50 190 GLN A O 1
ATOM 1575 N N . ALA A 1 191 ? 23.065 2.126 -33.884 1.00 96.81 191 ALA A N 1
ATOM 1576 C CA . ALA A 1 191 ? 21.946 1.333 -33.400 1.00 96.81 191 ALA A CA 1
ATOM 1577 C C . ALA A 1 191 ? 21.069 2.132 -32.424 1.00 96.81 191 ALA A C 1
ATOM 1579 O O . ALA A 1 191 ? 21.553 2.931 -31.617 1.00 96.81 191 ALA A O 1
ATOM 1580 N N . GLU A 1 192 ? 19.764 1.871 -32.482 1.00 96.44 192 GLU A N 1
ATOM 1581 C CA . GLU A 1 192 ? 18.763 2.493 -31.616 1.00 96.44 192 GLU A CA 1
ATOM 1582 C C . GLU A 1 192 ? 19.050 2.159 -30.136 1.00 96.44 192 GLU A C 1
ATOM 1584 O O . GLU A 1 192 ? 19.253 0.982 -29.817 1.00 96.44 192 GLU A O 1
ATOM 1589 N N . PRO A 1 193 ? 19.094 3.149 -29.225 1.00 96.19 193 PRO A N 1
ATOM 1590 C CA . PRO A 1 193 ? 19.267 2.898 -27.795 1.00 96.19 193 PRO A CA 1
ATOM 1591 C C . PRO A 1 193 ? 18.163 2.006 -27.218 1.00 96.19 193 PRO A C 1
ATOM 1593 O O . PRO A 1 193 ? 17.015 2.057 -27.659 1.00 96.19 193 PRO A O 1
ATOM 1596 N N . TYR A 1 194 ? 18.495 1.193 -26.213 1.00 95.25 194 TYR A N 1
ATOM 1597 C CA . TYR A 1 194 ? 17.485 0.430 -25.482 1.00 95.25 194 TYR A CA 1
ATOM 1598 C C . TYR A 1 194 ? 16.548 1.368 -24.707 1.00 95.25 194 TYR A C 1
ATOM 1600 O O . TYR A 1 194 ? 17.003 2.253 -23.983 1.00 95.25 194 TYR A O 1
ATOM 1608 N N . ILE A 1 195 ? 15.237 1.137 -24.822 1.00 90.38 195 ILE A N 1
ATOM 1609 C CA . ILE A 1 195 ? 14.214 1.850 -24.052 1.00 90.38 195 ILE A CA 1
ATOM 1610 C C . ILE A 1 195 ? 13.738 0.922 -22.925 1.00 90.38 195 ILE A C 1
ATOM 1612 O O . ILE A 1 195 ? 13.229 -0.161 -23.223 1.00 90.38 195 ILE A O 1
ATOM 1616 N N . PRO A 1 196 ? 13.874 1.321 -21.647 1.00 87.56 196 PRO A N 1
ATOM 1617 C CA . PRO A 1 196 ? 13.440 0.514 -20.512 1.00 87.56 196 PRO A CA 1
ATOM 1618 C C . PRO A 1 196 ? 11.963 0.136 -20.572 1.00 87.56 196 PRO A C 1
ATOM 1620 O O . PRO A 1 196 ? 11.101 0.981 -20.824 1.00 87.56 196 PRO A O 1
ATOM 1623 N N . ILE A 1 197 ? 11.650 -1.117 -20.242 1.00 77.19 197 ILE A N 1
ATOM 1624 C CA . ILE A 1 197 ? 10.265 -1.601 -20.114 1.00 77.19 197 ILE A CA 1
ATOM 1625 C C . ILE A 1 197 ? 9.768 -1.268 -18.700 1.00 77.19 197 ILE A C 1
ATOM 1627 O O . ILE A 1 197 ? 9.369 -2.130 -17.922 1.00 77.19 197 ILE A O 1
ATOM 1631 N N . THR A 1 198 ? 9.859 -0.005 -18.300 1.00 65.62 198 THR A N 1
ATOM 1632 C CA . THR A 1 198 ? 9.680 0.371 -16.893 1.00 65.62 198 THR A CA 1
ATOM 1633 C C . THR A 1 198 ? 8.223 0.598 -16.518 1.00 65.62 198 THR A C 1
ATOM 1635 O O . THR A 1 198 ? 7.846 0.306 -15.392 1.00 65.62 198 THR A O 1
ATOM 1638 N N . ASN A 1 199 ? 7.346 1.015 -17.429 1.00 59.59 199 ASN A N 1
ATOM 1639 C CA . ASN A 1 199 ? 6.027 1.474 -16.976 1.00 59.59 199 ASN A CA 1
ATOM 1640 C C . ASN A 1 199 ? 5.045 0.358 -16.591 1.00 59.59 199 ASN A C 1
ATOM 1642 O O . ASN A 1 199 ? 4.210 0.585 -15.728 1.00 59.59 199 ASN A O 1
ATOM 1646 N N . ARG A 1 200 ? 5.115 -0.847 -17.173 1.00 55.66 200 ARG A N 1
ATOM 1647 C CA . ARG A 1 200 ? 4.082 -1.876 -16.920 1.00 55.66 200 ARG A CA 1
ATOM 1648 C C . ARG A 1 200 ? 4.464 -2.886 -15.836 1.00 55.66 200 ARG A C 1
ATOM 1650 O O . ARG A 1 200 ? 3.626 -3.226 -15.010 1.00 55.66 200 ARG A O 1
ATOM 1657 N N . ALA A 1 201 ? 5.725 -3.319 -15.808 1.00 59.66 201 ALA A N 1
ATOM 1658 C CA . ALA A 1 201 ? 6.212 -4.282 -14.819 1.00 59.66 201 ALA A CA 1
ATOM 1659 C C . ALA A 1 201 ? 6.441 -3.642 -13.436 1.00 59.66 201 ALA A C 1
ATOM 1661 O O . ALA A 1 201 ? 6.169 -4.272 -12.419 1.00 59.66 201 ALA A O 1
ATOM 1662 N N . LEU A 1 202 ? 6.880 -2.376 -13.379 1.00 61.25 202 LEU A N 1
ATOM 1663 C CA . LEU A 1 202 ? 7.089 -1.675 -12.103 1.00 61.25 202 LEU A CA 1
ATOM 1664 C C . LEU A 1 202 ? 5.769 -1.322 -11.409 1.00 61.25 202 LEU A C 1
ATOM 1666 O O . LEU A 1 202 ? 5.685 -1.412 -10.188 1.00 61.25 202 LEU A O 1
ATOM 1670 N N . GLU A 1 203 ? 4.743 -0.950 -12.177 1.00 61.28 203 GLU A N 1
ATOM 1671 C CA . GLU A 1 203 ? 3.381 -0.740 -11.671 1.00 61.28 203 GLU A CA 1
ATOM 1672 C C . GLU A 1 203 ? 2.795 -2.043 -11.113 1.00 61.28 203 GLU A C 1
ATOM 1674 O O . GLU A 1 203 ? 2.227 -2.040 -10.027 1.00 61.28 203 GLU A O 1
ATOM 1679 N N . GLN A 1 204 ? 2.989 -3.176 -11.799 1.00 63.78 204 GLN A N 1
ATOM 1680 C CA . GLN A 1 204 ? 2.560 -4.485 -11.293 1.00 63.78 204 GLN A CA 1
ATOM 1681 C C . GLN A 1 204 ? 3.272 -4.852 -9.990 1.00 63.78 204 GLN A C 1
ATOM 1683 O O . GLN A 1 204 ? 2.596 -5.147 -9.017 1.00 63.78 204 GLN A O 1
ATOM 1688 N N . ILE A 1 205 ? 4.598 -4.701 -9.906 1.00 63.47 205 ILE A N 1
ATOM 1689 C CA . ILE A 1 205 ? 5.339 -4.960 -8.659 1.00 63.47 205 ILE A CA 1
ATOM 1690 C C . ILE A 1 205 ? 4.871 -4.037 -7.522 1.00 63.47 205 ILE A C 1
ATOM 1692 O O . ILE A 1 205 ? 4.753 -4.484 -6.384 1.00 63.47 205 ILE A O 1
ATOM 1696 N N . LYS A 1 206 ? 4.559 -2.765 -7.805 1.00 62.03 206 LYS A N 1
ATOM 1697 C CA . LYS A 1 206 ? 3.974 -1.845 -6.814 1.00 62.03 206 LYS A CA 1
ATOM 1698 C C . LYS A 1 206 ? 2.571 -2.248 -6.362 1.00 62.03 206 LYS A C 1
ATOM 1700 O O . LYS A 1 206 ? 2.230 -2.005 -5.210 1.00 62.03 206 LYS A O 1
ATOM 1705 N N . ASN A 1 207 ? 1.767 -2.816 -7.254 1.00 63.38 207 ASN A N 1
ATOM 1706 C CA . ASN A 1 207 ? 0.422 -3.297 -6.943 1.00 63.38 207 ASN A CA 1
ATOM 1707 C C . ASN A 1 207 ? 0.439 -4.674 -6.252 1.00 63.38 207 ASN A C 1
ATOM 1709 O O . ASN A 1 207 ? -0.475 -4.974 -5.490 1.00 63.38 207 ASN A O 1
ATOM 1713 N N . ASP A 1 208 ? 1.486 -5.471 -6.486 1.00 59.41 208 ASP A N 1
ATOM 1714 C CA . ASP A 1 208 ? 1.725 -6.784 -5.873 1.00 59.41 208 ASP A CA 1
ATOM 1715 C C . ASP A 1 208 ? 2.418 -6.690 -4.505 1.00 59.41 208 ASP A C 1
ATOM 1717 O O . ASP A 1 208 ? 2.413 -7.661 -3.739 1.00 59.41 208 ASP A O 1
ATOM 1721 N N . LEU A 1 209 ? 3.005 -5.531 -4.167 1.00 57.56 209 LEU A N 1
ATOM 1722 C CA . LEU A 1 209 ? 3.260 -5.190 -2.770 1.00 57.56 209 LEU A CA 1
ATOM 1723 C C . LEU A 1 209 ? 1.909 -5.292 -2.066 1.00 57.56 209 LEU A C 1
ATOM 1725 O O . LEU A 1 209 ? 0.988 -4.566 -2.456 1.00 57.56 209 LEU A O 1
ATOM 1729 N N . PRO A 1 210 ? 1.747 -6.160 -1.051 1.00 50.41 210 PRO A N 1
ATOM 1730 C CA . PRO A 1 210 ? 0.550 -6.098 -0.247 1.00 50.41 210 PRO A CA 1
ATOM 1731 C C . PRO A 1 210 ? 0.516 -4.687 0.331 1.00 50.41 210 PRO A C 1
ATOM 1733 O O . PRO A 1 210 ? 1.291 -4.342 1.229 1.00 50.41 210 PRO A O 1
ATOM 1736 N N . ARG A 1 211 ? -0.388 -3.848 -0.199 1.00 52.03 211 ARG A N 1
ATOM 1737 C CA . ARG A 1 211 ? -0.903 -2.729 0.580 1.00 52.03 211 ARG A CA 1
ATOM 1738 C C . ARG A 1 211 ? -1.268 -3.377 1.906 1.00 52.03 211 ARG A C 1
ATOM 1740 O O . ARG A 1 211 ? -1.992 -4.375 1.838 1.00 52.03 211 ARG A O 1
ATOM 1747 N N . PRO A 1 212 ? -0.726 -2.912 3.053 1.00 48.91 212 PRO A N 1
ATOM 1748 C CA . PRO A 1 212 ? -1.191 -3.398 4.344 1.00 48.91 212 PRO A CA 1
ATOM 1749 C C . PRO A 1 212 ? -2.690 -3.293 4.225 1.00 48.91 212 PRO A C 1
ATOM 1751 O O . PRO A 1 212 ? -3.158 -2.187 3.945 1.00 48.91 212 PRO A O 1
ATOM 1754 N N . GLU A 1 213 ? -3.362 -4.448 4.174 1.00 48.44 213 GLU A N 1
ATOM 1755 C CA . GLU A 1 213 ? -4.721 -4.511 3.665 1.00 48.44 213 GLU A CA 1
ATOM 1756 C C . GLU A 1 213 ? -5.435 -3.373 4.363 1.00 48.44 213 GLU A C 1
ATOM 1758 O O . GLU A 1 213 ? -5.408 -3.300 5.598 1.00 48.44 213 GLU A O 1
ATOM 1763 N N . ASN A 1 214 ? -5.943 -2.404 3.592 1.00 47.56 214 ASN A N 1
ATOM 1764 C CA . ASN A 1 214 ? -6.962 -1.518 4.112 1.00 47.56 214 ASN A CA 1
ATOM 1765 C C . ASN A 1 214 ? -8.025 -2.516 4.504 1.00 47.56 214 ASN A C 1
ATOM 1767 O O . ASN A 1 214 ? -8.734 -2.960 3.601 1.00 47.56 214 ASN A O 1
ATOM 1771 N N . LYS A 1 215 ? -7.971 -2.989 5.765 1.00 53.59 215 LYS A N 1
ATOM 1772 C CA . LYS A 1 215 ? -8.713 -4.139 6.269 1.00 53.59 215 LYS A CA 1
ATOM 1773 C C . LYS A 1 215 ? -10.086 -3.877 5.731 1.00 53.59 215 LYS A C 1
ATOM 1775 O O . LYS A 1 215 ? -10.665 -2.860 6.131 1.00 53.59 215 LYS A O 1
ATOM 1780 N N . GLN A 1 216 ? -10.505 -4.649 4.720 1.00 54.06 216 GLN A N 1
ATOM 1781 C CA . GLN A 1 216 ? -11.809 -4.432 4.118 1.00 54.06 216 GLN A CA 1
ATOM 1782 C C . GLN A 1 216 ? -12.722 -4.372 5.319 1.00 54.06 216 GLN A C 1
ATOM 1784 O O . GLN A 1 216 ? -12.667 -5.290 6.141 1.00 54.06 216 GLN A O 1
ATOM 1789 N N . ARG A 1 217 ? -13.376 -3.220 5.529 1.00 64.38 217 ARG A N 1
ATOM 1790 C CA . ARG A 1 217 ? -14.164 -3.020 6.741 1.00 64.38 217 ARG A CA 1
ATOM 1791 C C . ARG A 1 217 ? -15.093 -4.214 6.788 1.00 64.38 217 ARG A C 1
ATOM 1793 O O . ARG A 1 217 ? -15.895 -4.381 5.876 1.00 64.38 217 ARG A O 1
ATOM 1800 N N . VAL A 1 218 ? -14.880 -5.096 7.759 1.00 80.12 218 VAL A N 1
ATOM 1801 C CA . VAL A 1 218 ? -15.645 -6.330 7.832 1.00 80.12 218 VAL A CA 1
ATOM 1802 C C . VAL A 1 218 ? -17.048 -5.885 8.192 1.00 80.12 218 VAL A C 1
ATOM 1804 O O . VAL A 1 218 ? -17.272 -5.366 9.280 1.00 80.12 218 VAL A O 1
ATOM 1807 N N . VAL A 1 219 ? -17.961 -5.950 7.228 1.00 89.06 219 VAL A N 1
ATOM 1808 C CA . VAL A 1 219 ? -19.359 -5.589 7.448 1.00 89.06 219 VAL A CA 1
ATOM 1809 C C . VAL A 1 219 ? -20.117 -6.877 7.710 1.00 89.06 219 VAL A C 1
ATOM 1811 O O . VAL A 1 219 ? -20.250 -7.728 6.828 1.00 89.06 219 VAL A O 1
ATOM 1814 N N . HIS A 1 220 ? -20.627 -7.020 8.927 1.00 88.12 220 HIS A N 1
ATOM 1815 C CA . HIS A 1 220 ? -21.474 -8.140 9.313 1.00 88.12 220 HIS A CA 1
ATOM 1816 C C . HIS A 1 220 ? -22.900 -7.883 8.822 1.00 88.12 220 HIS A C 1
ATOM 1818 O O . HIS A 1 220 ? -23.774 -7.433 9.562 1.00 88.12 220 HIS A O 1
ATOM 1824 N N . THR A 1 221 ? -23.118 -8.132 7.531 1.00 88.75 221 THR A N 1
ATOM 1825 C CA . THR A 1 221 ? -24.394 -7.846 6.863 1.00 88.75 221 THR A CA 1
ATOM 1826 C C . THR A 1 221 ? -25.531 -8.628 7.522 1.00 88.75 221 THR A C 1
ATOM 1828 O O . THR A 1 221 ? -25.444 -9.845 7.683 1.00 88.75 221 THR A O 1
ATOM 1831 N N . GLY A 1 222 ? -26.608 -7.932 7.892 1.00 90.56 222 GLY A N 1
ATOM 1832 C CA . GLY A 1 222 ? -27.768 -8.536 8.553 1.00 90.56 222 GLY A CA 1
ATOM 1833 C C . GLY A 1 222 ? -27.623 -8.711 10.066 1.00 90.56 222 GLY A C 1
ATOM 1834 O O . GLY A 1 222 ? -28.563 -9.190 10.701 1.00 90.56 222 GLY A O 1
ATOM 1835 N N . ILE A 1 223 ? -26.497 -8.297 10.656 1.00 92.62 223 ILE A N 1
ATOM 1836 C CA . ILE A 1 223 ? -26.328 -8.235 12.106 1.00 92.62 223 ILE A CA 1
ATOM 1837 C C . ILE A 1 223 ? -26.276 -6.774 12.544 1.00 92.62 223 ILE A C 1
ATOM 1839 O O . ILE A 1 223 ? -25.374 -6.026 12.163 1.00 92.62 223 ILE A O 1
ATOM 1843 N N . ARG A 1 224 ? -27.247 -6.378 13.372 1.00 95.12 224 ARG A N 1
ATOM 1844 C CA . ARG A 1 224 ? -27.392 -5.008 13.870 1.00 95.12 224 ARG A CA 1
ATOM 1845 C C . ARG A 1 224 ? -26.918 -4.897 15.309 1.00 95.12 224 ARG A C 1
ATOM 1847 O O . ARG A 1 224 ? -27.148 -5.793 16.111 1.00 95.12 224 ARG A O 1
ATOM 1854 N N . CYS A 1 225 ? -26.282 -3.776 15.626 1.00 94.69 225 CYS A N 1
ATOM 1855 C CA . CYS A 1 225 ? -25.929 -3.425 16.997 1.00 94.69 225 CYS A CA 1
ATOM 1856 C C . CYS A 1 225 ? -27.199 -3.170 17.826 1.00 94.69 225 CYS A C 1
ATOM 1858 O O . CYS A 1 225 ? -28.057 -2.402 17.397 1.00 94.69 225 CYS A O 1
ATOM 1860 N N . ASP A 1 226 ? -27.304 -3.728 19.028 1.00 94.38 226 ASP A N 1
ATOM 1861 C CA . ASP A 1 226 ? -28.472 -3.522 19.898 1.00 94.38 226 ASP A CA 1
ATOM 1862 C C . ASP A 1 226 ? -28.582 -2.106 20.470 1.00 94.38 226 ASP A C 1
ATOM 1864 O O . ASP A 1 226 ? -29.644 -1.721 20.942 1.00 94.38 226 ASP A O 1
ATOM 1868 N N . ASP A 1 227 ? -27.504 -1.321 20.418 1.00 94.12 227 ASP A N 1
ATOM 1869 C CA . ASP A 1 227 ? -27.482 0.056 20.921 1.00 94.12 227 ASP A CA 1
ATOM 1870 C C . ASP A 1 227 ? -27.726 1.089 19.811 1.00 94.12 227 ASP A C 1
ATOM 1872 O O . ASP A 1 227 ? -28.604 1.937 19.923 1.00 94.12 227 ASP A O 1
ATOM 1876 N N . CYS A 1 228 ? -26.971 1.027 18.707 1.00 94.69 228 CYS A N 1
ATOM 1877 C CA . CYS A 1 228 ? -27.113 2.003 17.619 1.00 94.69 228 CYS A CA 1
ATOM 1878 C C . CYS A 1 228 ? -27.968 1.526 16.438 1.00 94.69 228 CYS A C 1
ATOM 1880 O O . CYS A 1 228 ? -28.205 2.310 15.522 1.00 94.69 228 CYS A O 1
ATOM 1882 N N . HIS A 1 229 ? -28.389 0.258 16.426 1.00 94.38 229 HIS A N 1
ATOM 1883 C CA . HIS A 1 229 ? -29.238 -0.376 15.405 1.00 94.38 229 HIS A CA 1
ATOM 1884 C C . HIS A 1 229 ? -28.716 -0.361 13.960 1.00 94.38 229 HIS A C 1
ATOM 1886 O O . HIS A 1 229 ? -29.422 -0.792 13.048 1.00 94.38 229 HIS A O 1
ATOM 1892 N N . ASN A 1 230 ? -27.476 0.072 13.744 1.00 93.44 230 ASN A N 1
ATOM 1893 C CA . ASN A 1 230 ? -26.802 -0.011 12.452 1.00 93.44 230 ASN A CA 1
ATOM 1894 C C . ASN A 1 230 ? -26.153 -1.385 12.262 1.00 93.44 230 ASN A C 1
ATOM 1896 O O . ASN A 1 230 ? -25.848 -2.071 13.245 1.00 93.44 230 ASN A O 1
ATOM 1900 N N . ASP A 1 231 ? -25.902 -1.752 11.004 1.00 93.50 231 ASP A N 1
ATOM 1901 C CA . ASP A 1 231 ? -25.103 -2.932 10.680 1.00 93.50 231 ASP A 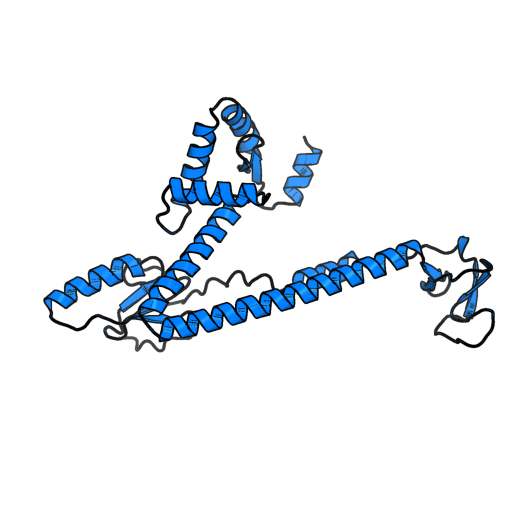CA 1
ATOM 1902 C C . ASP A 1 231 ? -23.705 -2.805 11.299 1.00 93.50 231 ASP A C 1
ATOM 1904 O O . ASP A 1 231 ? -23.105 -1.723 11.351 1.00 93.50 231 ASP A O 1
ATOM 1908 N N . VAL A 1 232 ? -23.195 -3.914 11.831 1.00 92.31 232 VAL A N 1
ATOM 1909 C CA . VAL A 1 232 ? -21.911 -3.904 12.531 1.00 92.31 232 VAL A CA 1
ATOM 1910 C C . VAL A 1 232 ? -20.768 -3.832 11.516 1.00 92.31 232 VAL A C 1
ATOM 1912 O O . VAL A 1 232 ? -20.501 -4.785 10.786 1.00 92.31 232 VAL A O 1
ATOM 1915 N N . GLU A 1 233 ? -20.069 -2.696 11.502 1.00 90.31 233 GLU A N 1
ATOM 1916 C CA . GLU A 1 233 ? -18.804 -2.510 10.784 1.00 90.31 233 GLU A CA 1
ATOM 1917 C C . GLU A 1 233 ? -17.605 -2.722 11.723 1.00 90.31 233 GLU A C 1
ATOM 1919 O O . GLU A 1 233 ? -17.484 -2.048 12.752 1.00 90.31 233 GLU A O 1
ATOM 1924 N N . GLY A 1 234 ? -16.671 -3.588 11.331 1.00 87.50 234 GLY A N 1
ATOM 1925 C CA . GLY A 1 234 ? -15.438 -3.870 12.060 1.00 87.50 234 GLY A CA 1
ATOM 1926 C C . GLY A 1 234 ? -15.566 -5.092 12.963 1.00 87.50 234 GLY A C 1
ATOM 1927 O O . GLY A 1 234 ? -15.851 -6.180 12.486 1.00 87.50 234 GLY A O 1
ATOM 1928 N N . ILE A 1 235 ? -15.283 -4.920 14.255 1.00 87.31 235 ILE A N 1
ATOM 1929 C CA . ILE A 1 235 ? -15.346 -6.002 15.244 1.00 87.31 235 ILE A CA 1
ATOM 1930 C C . ILE A 1 235 ? -16.772 -6.095 15.786 1.00 87.31 235 ILE A C 1
ATOM 1932 O O . ILE A 1 235 ? -17.332 -5.098 16.258 1.00 87.31 235 ILE A O 1
ATOM 1936 N N . LEU A 1 236 ? -17.332 -7.300 15.750 1.00 91.56 236 LEU A N 1
ATOM 1937 C CA . LEU A 1 236 ? -18.602 -7.637 16.372 1.00 91.56 236 LEU A CA 1
ATOM 1938 C C . LEU A 1 236 ? -18.373 -8.226 17.766 1.00 91.56 236 LEU A C 1
ATOM 1940 O O . LEU A 1 236 ? -17.591 -9.160 17.937 1.00 91.56 236 LEU A O 1
ATOM 1944 N N . PHE A 1 237 ? -19.077 -7.685 18.760 1.00 92.00 237 PHE A N 1
ATOM 1945 C CA . PHE A 1 237 ? -19.008 -8.118 20.154 1.00 92.00 237 PHE A CA 1
ATOM 1946 C C . PHE A 1 237 ? -20.306 -8.826 20.526 1.00 92.00 237 PHE A C 1
ATOM 1948 O O . PHE A 1 237 ? -21.324 -8.172 20.740 1.00 92.00 237 PHE A O 1
ATOM 1955 N N . SER A 1 238 ? -20.273 -10.154 20.611 1.00 91.75 238 SER A N 1
ATOM 1956 C CA . SER A 1 238 ? -21.427 -10.971 21.001 1.00 91.75 238 SER A CA 1
ATOM 1957 C C . SER A 1 238 ? -21.290 -11.402 22.455 1.00 91.75 238 SER A C 1
ATOM 1959 O O . SER A 1 238 ? -20.285 -12.006 22.830 1.00 91.75 238 SER A O 1
ATOM 1961 N N . CYS A 1 239 ? -22.282 -11.136 23.298 1.00 88.88 239 CYS A N 1
ATOM 1962 C CA . CYS A 1 239 ? -22.238 -11.601 24.682 1.00 88.88 239 CYS A CA 1
ATOM 1963 C C . CYS A 1 239 ? -22.423 -13.124 24.747 1.00 88.88 239 CYS A C 1
ATOM 1965 O O . CYS A 1 239 ? -23.380 -13.670 24.200 1.00 88.88 239 CYS A O 1
ATOM 1967 N N . ILE A 1 240 ? -21.543 -13.820 25.468 1.00 86.50 240 ILE A N 1
ATOM 1968 C CA . ILE A 1 240 ? -21.623 -15.282 25.629 1.00 86.50 240 ILE A CA 1
ATOM 1969 C C . ILE A 1 240 ? -22.814 -15.667 26.521 1.00 86.50 240 ILE A C 1
ATOM 1971 O O . ILE A 1 240 ? -23.455 -16.695 26.315 1.00 86.50 240 ILE A O 1
ATOM 1975 N N . HIS A 1 241 ? -23.139 -14.826 27.505 1.00 83.75 241 HIS A N 1
ATOM 1976 C CA . HIS A 1 241 ? -24.219 -15.083 28.465 1.00 83.75 241 HIS A CA 1
ATOM 1977 C C . HIS A 1 241 ? -25.581 -14.570 27.988 1.00 83.75 241 HIS A C 1
ATOM 1979 O O . HIS A 1 241 ? -26.618 -15.072 28.422 1.00 83.75 241 HIS A O 1
ATOM 1985 N N . CYS A 1 242 ? -25.581 -13.601 27.072 1.00 87.00 242 CYS A N 1
ATOM 1986 C CA . CYS A 1 242 ? -26.771 -13.062 26.428 1.00 87.00 242 CYS A CA 1
ATOM 1987 C C . CYS A 1 242 ? -26.640 -13.230 24.911 1.00 87.00 242 CYS A C 1
ATOM 1989 O O . CYS A 1 242 ? -26.214 -12.294 24.245 1.00 87.00 242 CYS A O 1
ATOM 1991 N N . PRO A 1 243 ? -27.038 -14.384 24.342 1.00 81.81 243 PRO A N 1
ATOM 1992 C CA . PRO A 1 243 ? -26.841 -14.676 22.918 1.00 81.81 243 PRO A CA 1
ATOM 1993 C C . PRO A 1 243 ? -27.541 -13.708 21.958 1.00 81.81 243 PRO A C 1
ATOM 1995 O O . PRO A 1 243 ? -27.248 -13.703 20.769 1.00 81.81 243 PRO A O 1
ATOM 1998 N N . SER A 1 244 ? -28.508 -12.935 22.454 1.00 86.50 244 SER A N 1
ATOM 1999 C CA . SER A 1 244 ? -29.192 -11.898 21.686 1.00 86.50 244 SER A CA 1
ATOM 2000 C C . SER A 1 244 ? -28.474 -10.555 21.710 1.00 86.50 244 SER A C 1
ATOM 2002 O O . SER A 1 244 ? -28.929 -9.665 21.014 1.00 86.50 244 SER A O 1
ATOM 2004 N N . LEU A 1 245 ? -27.438 -10.396 22.539 1.00 91.62 245 LEU A N 1
ATOM 2005 C CA . LEU A 1 245 ? -26.789 -9.118 22.778 1.00 91.62 245 LEU A CA 1
ATOM 2006 C C . LEU A 1 245 ? -25.529 -8.981 21.929 1.00 91.62 245 LEU A C 1
ATOM 2008 O O . LEU A 1 245 ? -24.535 -9.684 22.146 1.00 91.62 245 LEU A O 1
ATOM 2012 N N . ILE A 1 246 ? -25.580 -8.052 20.989 1.00 93.50 246 ILE A N 1
ATOM 2013 C CA . ILE A 1 246 ? -24.564 -7.784 19.991 1.00 93.50 246 ILE A CA 1
ATOM 2014 C C . ILE A 1 246 ? -24.279 -6.286 19.959 1.00 93.50 246 ILE A C 1
ATOM 2016 O O . ILE A 1 246 ? -25.159 -5.457 19.726 1.00 93.50 246 ILE A O 1
ATOM 2020 N N . TYR A 1 247 ? -23.010 -5.929 20.122 1.00 94.31 247 TYR A N 1
ATOM 2021 C CA . TYR A 1 247 ? -22.548 -4.553 20.008 1.00 94.31 247 TYR A CA 1
ATOM 2022 C C . TYR A 1 247 ? -21.530 -4.402 18.885 1.00 94.31 247 TYR A C 1
ATOM 2024 O O . TYR A 1 247 ? -20.710 -5.284 18.628 1.00 94.31 247 TYR A O 1
ATOM 2032 N N . CYS A 1 248 ? -21.569 -3.252 18.215 1.00 93.12 248 CYS A N 1
ATOM 2033 C CA . CYS A 1 248 ? -20.490 -2.845 17.329 1.00 93.12 248 CYS A CA 1
ATOM 2034 C C . CYS A 1 248 ? -19.329 -2.244 18.127 1.00 93.12 248 CYS A C 1
ATOM 2036 O O . CYS A 1 248 ? -19.500 -1.779 19.255 1.00 93.12 248 CYS A O 1
ATOM 2038 N N . GLU A 1 249 ? -18.161 -2.161 17.494 1.00 86.81 249 GLU A N 1
ATOM 2039 C CA . GLU A 1 249 ? -16.948 -1.556 18.062 1.00 86.81 249 GLU A CA 1
ATOM 2040 C C . GLU A 1 249 ? -17.156 -0.148 18.645 1.00 86.81 249 GLU A C 1
ATOM 2042 O O . GLU A 1 249 ? -16.516 0.211 19.626 1.00 86.81 249 GLU A O 1
ATOM 2047 N N . LYS A 1 250 ? -18.062 0.658 18.076 1.00 88.88 250 LYS A N 1
ATOM 2048 C CA . LYS A 1 250 ? -18.352 2.013 18.583 1.00 88.88 250 LYS A CA 1
ATOM 2049 C C . LYS A 1 250 ? -19.153 2.001 19.888 1.00 88.88 250 LYS A C 1
ATOM 2051 O O . LYS A 1 250 ? -19.016 2.916 20.693 1.00 88.88 250 LYS A O 1
ATOM 2056 N N . CYS A 1 251 ? -20.017 1.006 20.061 1.00 90.88 251 CYS A N 1
ATOM 2057 C CA . CYS A 1 251 ? -20.957 0.934 21.176 1.00 90.88 251 CYS A CA 1
ATOM 2058 C C . CYS A 1 251 ? -20.415 0.098 22.343 1.00 90.88 251 CYS A C 1
ATOM 2060 O O . CYS A 1 251 ? -20.848 0.301 23.474 1.00 90.88 251 CYS A O 1
ATOM 2062 N N . GLU A 1 252 ? -19.452 -0.798 22.097 1.00 89.19 252 GLU A N 1
ATOM 2063 C CA . GLU A 1 252 ? -18.927 -1.740 23.097 1.00 89.19 252 GLU A CA 1
ATOM 2064 C C . GLU A 1 252 ? -18.539 -1.069 24.417 1.00 89.19 252 GLU A C 1
ATOM 2066 O O . GLU A 1 252 ? -19.037 -1.484 25.459 1.00 89.19 252 GLU A O 1
ATOM 2071 N N . GLN A 1 253 ? -17.730 -0.006 24.399 1.00 76.19 253 GLN A N 1
ATOM 2072 C CA . GLN A 1 253 ? -17.244 0.626 25.634 1.00 76.19 253 GLN A CA 1
ATOM 2073 C C . GLN A 1 253 ? -18.372 1.186 26.505 1.00 76.19 253 GLN A C 1
ATOM 2075 O O . GLN A 1 253 ? -18.338 1.071 27.728 1.00 76.19 253 GLN A O 1
ATOM 2080 N N . ARG A 1 254 ? -19.392 1.781 25.879 1.00 80.38 254 ARG A N 1
ATOM 2081 C CA . ARG A 1 254 ? -20.539 2.343 26.597 1.00 80.38 254 ARG A CA 1
ATOM 2082 C C . ARG A 1 254 ? -21.443 1.237 27.131 1.00 80.38 254 ARG A C 1
ATOM 2084 O O . ARG A 1 254 ? -21.889 1.289 28.276 1.00 80.38 254 ARG A O 1
ATOM 2091 N N . CYS A 1 255 ? -21.707 0.236 26.301 1.00 77.19 255 CYS A N 1
ATOM 2092 C CA . CYS A 1 255 ? -22.734 -0.757 26.576 1.00 77.19 255 CYS A CA 1
ATOM 2093 C C . CYS A 1 255 ? -22.239 -1.905 27.459 1.00 77.19 255 CYS A C 1
ATOM 2095 O O . CYS A 1 255 ? -23.018 -2.427 28.247 1.00 77.19 255 CYS A O 1
ATOM 2097 N N . THR A 1 256 ? -20.956 -2.269 27.405 1.00 70.69 256 THR A N 1
ATOM 2098 C CA . THR A 1 256 ? -20.378 -3.276 28.315 1.00 70.69 256 THR A CA 1
ATOM 2099 C C . THR A 1 256 ? -20.445 -2.829 29.771 1.00 70.69 256 THR A C 1
ATOM 2101 O O . THR A 1 256 ? -20.783 -3.632 30.641 1.00 70.69 256 THR A O 1
ATOM 2104 N N . LEU A 1 257 ? -20.198 -1.543 30.038 1.00 70.50 257 LEU A N 1
ATOM 2105 C CA . LEU A 1 257 ? -20.316 -0.965 31.374 1.00 70.50 257 LEU A CA 1
ATOM 2106 C C . LEU A 1 257 ? -21.777 -0.940 31.841 1.00 70.50 257 LEU A C 1
ATOM 2108 O O . LEU A 1 257 ? -22.080 -1.512 32.886 1.00 70.50 257 LEU A O 1
ATOM 2112 N N . ALA A 1 258 ? -22.688 -0.383 31.038 1.00 72.06 258 ALA A N 1
ATOM 2113 C CA . ALA A 1 258 ? -24.107 -0.285 31.389 1.00 72.06 258 ALA A CA 1
ATOM 2114 C C . ALA A 1 258 ? -24.772 -1.661 31.583 1.00 72.06 258 ALA A C 1
ATOM 2116 O O . ALA A 1 258 ? -25.453 -1.898 32.581 1.00 72.06 258 ALA A O 1
ATOM 2117 N N . HIS A 1 259 ? -24.502 -2.610 30.683 1.00 68.94 259 HIS A N 1
ATOM 2118 C CA . HIS A 1 259 ? -25.048 -3.963 30.775 1.00 68.94 259 HIS A CA 1
ATOM 2119 C C . HIS A 1 259 ? -24.538 -4.699 32.023 1.00 68.94 259 HIS A C 1
ATOM 2121 O O . HIS A 1 259 ? -25.270 -5.461 32.655 1.00 68.94 259 HIS A O 1
ATOM 2127 N N . SER A 1 260 ? -23.293 -4.438 32.438 1.00 61.88 260 SER A N 1
ATOM 2128 C CA . SER A 1 260 ? -22.752 -5.016 33.670 1.00 61.88 260 SER A CA 1
ATOM 2129 C C . SER A 1 260 ? -23.436 -4.487 34.940 1.00 61.88 260 SER A C 1
ATOM 2131 O O . SER A 1 260 ? -23.529 -5.216 35.930 1.00 61.88 260 SER A O 1
ATOM 2133 N N . GLU A 1 261 ? -23.954 -3.256 34.930 1.00 62.09 261 GLU A N 1
ATOM 2134 C CA . GLU A 1 261 ? -24.617 -2.641 36.087 1.00 62.09 261 GLU A CA 1
ATOM 2135 C C . GLU A 1 261 ? -26.036 -3.173 36.307 1.00 62.09 261 GLU A C 1
ATOM 2137 O O . GLU A 1 261 ? -26.378 -3.547 37.435 1.00 62.09 261 GLU A O 1
ATOM 2142 N N . GLU A 1 262 ? -26.828 -3.310 35.240 1.00 62.62 262 GLU A N 1
ATOM 2143 C CA . GLU A 1 262 ? -28.181 -3.893 35.294 1.00 62.62 262 GLU A CA 1
ATOM 2144 C C . GLU A 1 262 ? -28.172 -5.321 35.864 1.00 62.62 262 GLU A C 1
ATOM 2146 O O . GLU A 1 262 ? -29.091 -5.749 36.565 1.00 62.62 262 GLU A O 1
ATOM 2151 N N . LEU A 1 263 ? -27.093 -6.064 35.615 1.00 61.34 263 LEU A N 1
ATOM 2152 C CA . LEU A 1 263 ? -26.943 -7.451 36.051 1.00 61.34 263 LEU A CA 1
ATOM 2153 C C . LEU A 1 263 ? -26.227 -7.603 37.396 1.00 61.34 263 LEU A C 1
ATOM 2155 O O . LEU A 1 263 ? -26.477 -8.587 38.101 1.00 61.34 263 LEU A O 1
ATOM 2159 N N . ARG A 1 264 ? -25.419 -6.622 37.822 1.00 58.34 264 ARG A N 1
ATOM 2160 C CA . ARG A 1 264 ? -24.934 -6.532 39.214 1.00 58.34 264 ARG A CA 1
ATOM 2161 C C . ARG A 1 264 ? -26.093 -6.406 40.193 1.00 58.34 264 ARG A C 1
ATOM 2163 O O . ARG A 1 264 ? -26.061 -7.041 41.246 1.00 58.34 264 ARG A O 1
ATOM 2170 N N . GLN A 1 265 ? -27.147 -5.682 39.818 1.00 59.50 265 GLN A N 1
ATOM 2171 C CA . GLN A 1 265 ? -28.393 -5.644 40.592 1.00 59.50 265 GLN A CA 1
ATOM 2172 C C . GLN A 1 265 ? -29.060 -7.029 40.684 1.00 59.50 265 GLN A C 1
ATOM 2174 O O . GLN A 1 265 ? -29.720 -7.333 41.674 1.00 59.50 265 GLN A O 1
ATOM 2179 N N . GLN A 1 266 ? -28.808 -7.915 39.715 1.00 65.25 266 GLN A N 1
ATOM 2180 C CA . GLN A 1 266 ? -29.270 -9.307 39.707 1.00 65.25 266 GLN A CA 1
ATOM 2181 C C . GLN A 1 266 ? -28.266 -10.312 40.311 1.00 65.25 266 GLN A C 1
ATOM 2183 O O . GLN A 1 266 ? -28.506 -11.517 40.233 1.00 65.25 266 GLN A O 1
ATOM 2188 N N . LYS A 1 267 ? -27.150 -9.858 40.909 1.00 66.75 267 LYS A N 1
ATOM 2189 C CA . LYS A 1 267 ? -26.055 -10.700 41.448 1.00 66.75 267 LYS A CA 1
ATOM 2190 C C . LYS A 1 267 ? -25.486 -11.729 40.452 1.00 66.75 267 LYS A C 1
ATOM 2192 O O . LYS A 1 267 ? -25.000 -12.782 40.865 1.00 66.75 267 LYS A O 1
ATOM 2197 N N . LYS A 1 268 ? -25.542 -11.462 39.145 1.00 59.41 268 LYS A N 1
ATOM 2198 C CA . LYS A 1 268 ? -24.976 -12.366 38.130 1.00 59.41 268 LYS A CA 1
ATOM 2199 C C . LYS A 1 268 ? -23.495 -12.070 37.883 1.00 59.41 268 LYS A C 1
ATOM 2201 O O . LYS A 1 268 ? -23.009 -10.976 38.164 1.00 59.41 268 LYS A O 1
ATOM 2206 N N . GLN A 1 269 ? -22.779 -13.094 37.413 1.00 62.84 269 GLN A N 1
ATOM 2207 C CA . GLN A 1 269 ? -21.358 -13.018 37.062 1.00 62.84 269 GLN A CA 1
ATOM 2208 C C . GLN A 1 269 ? -21.110 -11.953 35.984 1.00 62.84 269 GLN A C 1
ATOM 2210 O O . GLN A 1 269 ? -22.021 -11.588 35.243 1.00 62.84 269 GLN A O 1
ATOM 2215 N N . GLN A 1 270 ? -19.875 -11.451 35.902 1.00 70.75 270 GLN A N 1
ATOM 2216 C CA . GLN A 1 270 ? -19.471 -10.524 34.844 1.00 70.75 270 GLN A CA 1
ATOM 2217 C C . GLN A 1 270 ? -19.685 -11.173 33.474 1.00 70.75 270 GLN A C 1
ATOM 2219 O O . GLN A 1 270 ? -19.299 -12.320 33.263 1.00 70.75 270 GLN A O 1
ATOM 2224 N N . HIS A 1 271 ? -20.313 -10.443 32.553 1.00 72.69 271 HIS A N 1
ATOM 2225 C CA . HIS A 1 271 ? -20.578 -10.954 31.217 1.00 72.69 271 HIS A CA 1
ATOM 2226 C C . HIS A 1 271 ? -19.311 -10.913 30.360 1.00 72.69 271 HIS A C 1
ATOM 2228 O O . HIS A 1 271 ? -18.698 -9.860 30.193 1.00 72.69 271 HIS A O 1
ATOM 2234 N N . VAL A 1 272 ? -18.944 -12.063 29.797 1.00 81.00 272 VAL A N 1
ATOM 2235 C CA . VAL A 1 272 ? -17.859 -12.199 28.824 1.00 81.00 272 VAL A CA 1
ATOM 2236 C C . VAL A 1 272 ? -18.409 -12.012 27.409 1.00 81.00 272 VAL A C 1
ATOM 2238 O O . VAL A 1 272 ? -19.481 -12.523 27.070 1.00 81.00 272 VAL A O 1
ATOM 2241 N N . PHE A 1 273 ? -17.672 -11.274 26.581 1.00 86.38 273 PHE A N 1
ATOM 2242 C CA . PHE A 1 273 ? -18.002 -11.034 25.178 1.00 86.38 273 PHE A CA 1
ATOM 2243 C C . PHE A 1 273 ? -17.036 -11.800 24.275 1.00 86.38 273 PHE A C 1
ATOM 2245 O O . PHE A 1 273 ? -15.823 -11.769 24.477 1.00 86.38 273 PHE A O 1
ATOM 2252 N N . GLN A 1 274 ? -17.588 -12.476 23.273 1.00 86.50 274 GLN A N 1
ATOM 2253 C CA . GLN A 1 274 ? -16.856 -13.079 22.172 1.00 86.50 274 GLN A CA 1
ATOM 2254 C C . GLN A 1 274 ? -16.645 -12.031 21.077 1.00 86.50 274 GLN A C 1
ATOM 2256 O O . GLN A 1 274 ? -17.595 -11.365 20.657 1.00 86.50 274 GLN A O 1
ATOM 2261 N N . LEU A 1 275 ? -15.404 -11.905 20.607 1.00 87.75 275 LEU A N 1
ATOM 2262 C CA . LEU A 1 275 ? -15.043 -11.017 19.506 1.00 87.75 275 LEU A CA 1
ATOM 2263 C C . LEU A 1 275 ? -15.061 -11.792 18.200 1.00 87.75 275 LEU A C 1
ATOM 2265 O O . LEU A 1 275 ? -14.443 -12.850 18.084 1.00 87.75 275 LEU A O 1
ATOM 2269 N N . ILE A 1 276 ? -15.746 -11.233 17.215 1.00 85.12 276 ILE A N 1
ATOM 2270 C CA . ILE A 1 276 ? -15.893 -11.823 15.894 1.00 85.12 276 ILE A CA 1
ATOM 2271 C C . ILE A 1 276 ? -15.384 -10.786 14.902 1.00 85.12 276 ILE A C 1
ATOM 2273 O O . ILE A 1 276 ? -15.947 -9.703 14.761 1.00 85.12 276 ILE A O 1
ATOM 2277 N N . THR A 1 277 ? -14.244 -11.097 14.291 1.00 81.25 277 THR A N 1
ATOM 2278 C CA . THR A 1 277 ? -13.499 -10.201 13.394 1.00 81.25 277 THR A CA 1
ATOM 2279 C C . THR A 1 277 ? -13.618 -10.603 11.929 1.00 81.25 277 THR A C 1
ATOM 2281 O O . THR A 1 277 ? -13.174 -9.863 11.056 1.00 81.25 277 THR A O 1
ATOM 2284 N N . THR A 1 278 ? -14.201 -11.768 11.651 1.00 80.06 278 THR A N 1
ATOM 2285 C CA . THR A 1 278 ? -14.445 -12.293 10.310 1.00 80.06 278 THR A CA 1
ATOM 2286 C C . THR A 1 278 ? -15.942 -12.237 10.006 1.00 80.06 278 THR A C 1
ATOM 2288 O O . THR A 1 278 ? -16.756 -12.417 10.912 1.00 80.06 278 THR A O 1
ATOM 2291 N N . PRO A 1 279 ? -16.350 -12.034 8.742 1.00 74.31 279 PRO A N 1
ATOM 2292 C CA . PRO A 1 279 ? -17.761 -12.011 8.349 1.00 74.31 279 PRO A CA 1
ATOM 2293 C C . PRO A 1 279 ? -18.416 -13.406 8.378 1.00 74.31 279 PRO A C 1
ATOM 2295 O O . PRO A 1 279 ? -19.381 -13.650 7.657 1.00 74.31 279 PRO A O 1
ATOM 2298 N N . GLU A 1 280 ? -17.895 -14.344 9.176 1.00 68.44 280 GLU A N 1
ATOM 2299 C CA . GLU A 1 280 ? -18.460 -15.682 9.292 1.00 68.44 280 GLU A CA 1
ATOM 2300 C C . GLU A 1 280 ? -19.930 -15.612 9.699 1.00 68.44 280 GLU A C 1
ATOM 2302 O O . GLU A 1 280 ? -20.333 -14.848 10.582 1.00 68.44 280 GLU A O 1
ATOM 2307 N N . VAL A 1 281 ? -20.736 -16.423 9.013 1.00 57.72 281 VAL A N 1
ATOM 2308 C CA . VAL A 1 281 ? -22.177 -16.495 9.216 1.00 57.72 281 VAL A CA 1
ATOM 2309 C C . VAL A 1 281 ? -22.423 -17.073 10.603 1.00 57.72 281 VAL A C 1
ATOM 2311 O O . VAL A 1 281 ? -22.441 -18.291 10.804 1.00 57.72 281 VAL A O 1
ATOM 2314 N N . LEU A 1 282 ? -22.612 -16.191 11.583 1.00 57.19 282 LEU A N 1
ATOM 2315 C CA . LEU A 1 282 ? -23.165 -16.585 12.863 1.00 57.19 282 LEU A CA 1
ATOM 2316 C C . LEU A 1 282 ? -24.516 -17.242 12.582 1.00 57.19 282 LEU A C 1
ATOM 2318 O O . LEU A 1 282 ? -25.446 -16.600 12.091 1.00 57.19 282 LEU A O 1
ATOM 2322 N N . HIS A 1 283 ? -24.636 -18.528 12.913 1.00 53.84 283 HIS A N 1
ATOM 2323 C CA . HIS A 1 283 ? -25.919 -19.218 12.971 1.00 53.84 283 HIS A CA 1
ATOM 2324 C C . HIS A 1 283 ? -26.685 -18.703 14.196 1.00 53.84 283 HIS A C 1
ATOM 2326 O O . HIS A 1 283 ? -26.892 -19.415 15.181 1.00 53.84 283 HIS A O 1
ATOM 2332 N N . ILE A 1 284 ? -27.070 -17.427 14.163 1.00 55.16 284 ILE A N 1
ATOM 2333 C CA . ILE A 1 284 ? -27.968 -16.848 15.150 1.00 55.16 284 ILE A CA 1
ATOM 2334 C C . ILE A 1 284 ? -29.290 -17.577 14.951 1.00 55.16 284 ILE A C 1
ATOM 2336 O O . ILE A 1 284 ? -29.912 -17.485 13.892 1.00 55.16 284 ILE A O 1
ATOM 2340 N N . ARG A 1 285 ? -29.701 -18.352 15.959 1.00 47.16 285 ARG A N 1
ATOM 2341 C CA . ARG A 1 285 ? -31.024 -18.979 15.999 1.00 47.16 285 ARG A CA 1
ATOM 2342 C C . ARG A 1 285 ? -32.062 -17.860 15.940 1.00 47.16 285 ARG A C 1
ATOM 2344 O O . ARG A 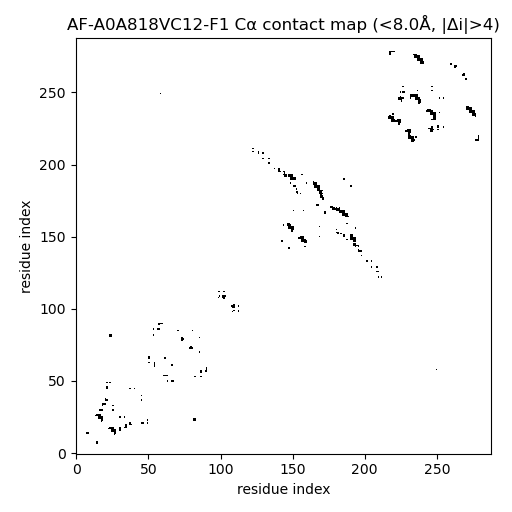1 285 ? -32.370 -17.255 16.964 1.00 47.16 285 ARG A O 1
ATOM 2351 N N . GLN A 1 286 ? -32.556 -17.561 14.741 1.00 42.97 286 GLN A N 1
ATOM 2352 C CA . GLN A 1 286 ? -33.606 -16.573 14.531 1.00 42.97 286 GLN A CA 1
ATOM 2353 C C . GLN A 1 286 ? -34.824 -17.003 15.354 1.00 42.97 286 GLN A C 1
ATOM 2355 O O . GLN A 1 286 ? -35.413 -18.057 15.103 1.00 42.97 286 GLN A O 1
ATOM 2360 N N . ARG A 1 287 ? -35.176 -16.215 16.375 1.00 42.75 287 ARG A N 1
ATOM 2361 C CA . ARG A 1 287 ? -36.484 -16.329 17.020 1.00 42.75 287 ARG A CA 1
ATOM 2362 C C . ARG A 1 287 ? -37.518 -15.843 16.004 1.00 42.75 287 ARG A C 1
ATOM 2364 O O . ARG A 1 287 ? -37.458 -14.688 15.593 1.00 42.75 287 ARG A O 1
ATOM 2371 N N . ARG A 1 288 ? -38.391 -16.754 15.569 1.00 37.31 288 ARG A N 1
ATOM 2372 C CA . ARG A 1 288 ? -39.694 -16.393 15.003 1.00 37.31 288 ARG A CA 1
ATOM 2373 C C . ARG A 1 288 ? -40.579 -15.815 16.098 1.00 37.31 288 ARG A C 1
ATOM 2375 O O . ARG A 1 288 ? -40.435 -16.287 17.250 1.00 37.31 288 ARG A O 1
#

Sequence (288 aa):
MAAFQQHVTSCDPDNMAPCEYCQCLYKFYQLDDHSRYCRNISEQQRQQAFLDFILPKLKYSFTPVQVRFYIEQQRQNRRVLDPHEIVDTLAAFERGNYWRVRAQQDATYRAQLDEHERQLAANAQRNEELQRRYNELKADEAFKAQNCRLCPHCKRVAQHMGGCSSMVCGRNYHGGDQQSGCGKNFNWDQAEPYIPITNRALEQIKNDLPRPENKQRVVHTGIRCDDCHNDVEGILFSCIHCPSLIYCEKCEQRCTLAHSEELRQQKKQQHVFQLITTPEVLHIRQRR

Nearest PDB structures (foldseek):
  6mj7-assembly1_A  TM=8.590E-01  e=1.237E-02  Homo sapiens
  7r1o-assembly2_DDD  TM=8.690E-01  e=1.648E-02  Homo sapiens
  6miu-assembly2_B  TM=8.062E-01  e=9.831E-03  Homo sapiens
  5c23-assembly2_B  TM=6.986E-01  e=8.661E-01  Homo sapiens

Secondary structure (DSSP, 8-state):
-HHHHHHHHHH-TT-EEE-TTT--EEEHHHHHHHHHHHHHS-HHHHHHHHHHHHGGGSSS---HHHHHHHHHHHHHTT----HHHHHHHHHHHHHHHHHHHHHTT-HHHHHHHHHHHHHHHHHHHHHHHHHHHHHHHHHHHHHHHHHEEE-TTT--EEE--SS-SEEETTB-TTSS-B-SS---EEESTTSPBPPP-HHHHHHHHHHHS---------EEEEEE-TTT-SEEES-EEEESS-TT-EEETTTHHHHHHHHHHHHHTTTPPPPPEEEE-S----------

Radius of gyration: 29.84 Å; Cα contacts (8 Å, |Δi|>4): 281; chains: 1; bounding box: 76×56×81 Å

Foldseek 3Di:
DVVVQVVLVVVPVQQWDAAPQLRAIDRPVCNVVCNVVSVPDDPVVSLVVLLVVLQVLALDHDDSVRLVVVVVVVVVVVDSDHSVNSSVVVNVVVVLVVLVVVVVVDVVSVVVNVVVVVVVVVLVVVLVVLVVVLVVLVVVLVCQQVFWFADPPPGDIDGDPDDAQWDFFQADPVGDGRGDGPRDIDGNVPTHGDDGPCPPVSVVSVVVSPPVPPLPFAFLPPDAAPPPRDTATFKWWAWPVHNNHIHHPSCCVVVLVVVQVVCVVVVDDRIDIDIDGHSPDDPSVDDD

Mean predicted aligned error: 15.82 Å

Organism: NCBI:txid392033

pLDDT: mean 76.87, std 14.0, range [37.31, 97.0]

Solvent-accessible surface area (backbone atoms only — not comparable to full-atom values): 16946 Å² total; per-residue (Å²): 107,71,72,59,53,55,49,44,61,74,74,36,95,80,40,62,42,63,34,94,81,72,57,51,74,29,47,57,92,48,37,65,65,46,45,60,53,52,69,76,49,53,71,70,55,47,55,47,56,51,44,67,58,47,53,80,69,38,95,58,93,70,52,72,65,57,54,49,53,51,52,53,53,39,49,75,69,70,50,88,68,53,72,67,56,48,46,53,50,52,54,49,52,49,53,54,50,51,49,55,60,47,26,75,77,36,72,71,45,36,55,52,49,55,51,52,51,52,51,52,51,52,52,51,54,52,47,52,52,50,52,50,54,52,52,51,52,52,50,53,38,52,48,39,40,76,54,22,28,25,40,91,86,77,63,45,82,44,70,76,93,76,83,70,53,71,44,41,39,33,44,50,94,84,62,90,53,81,50,95,52,85,63,50,74,47,52,54,86,80,32,52,67,37,76,64,80,53,76,66,59,52,51,46,54,62,66,66,41,78,65,76,67,76,66,70,73,31,56,35,81,94,42,53,13,76,84,78,64,44,65,22,57,41,44,35,36,36,29,71,84,41,82,88,44,32,29,22,62,87,46,38,75,64,46,57,54,54,57,48,51,69,34,51,78,66,73,51,79,86,78,53,67,47,78,42,71,62,70,69,82,74,84,68,81,77,81,126